Protein AF-A0A6A6MD76-F1 (afdb_monomer)

Secondary structure (DSSP, 8-state):
-------PPPHHHHHHHHHHHHHHHHHHHHHHHHHHHHHHHHHHHHHHHHHHHHHHHHHTTTSSS----GGG------HHHHHHHHHHHTT------------HHHHHHHHHHHHHHHH---HHHHHHHHHHHHTS--------S-SGGGGG--EEEE-TT-TTTGGGTT-EEEPTTT--EEEEEE-TTT--TTSTTSEEEE-TTT-HHHHHHHHHHT------B-TTS-B-TTTS-HHHHHHHHSTTHHHHHHHHTT----------PPPB-TTT-PBPPP--------------------

Solvent-accessible surface area (backbone atoms only — not comparable to full-atom values): 18780 Å² total; per-residue (Å²): 140,83,84,83,82,78,85,76,83,53,73,68,58,58,53,54,49,51,54,51,52,51,55,50,50,55,54,50,53,52,49,53,55,51,52,52,53,54,52,54,52,51,54,53,53,54,56,57,55,57,53,53,61,59,49,57,66,56,48,67,66,68,78,60,81,76,89,80,57,85,90,69,77,70,79,70,80,45,73,63,59,57,49,50,51,51,43,42,74,71,71,45,94,74,86,84,80,88,82,82,78,78,51,65,70,62,50,48,52,51,42,46,50,48,38,37,72,78,67,70,43,55,65,81,78,63,32,71,71,52,48,57,50,64,70,44,95,74,84,86,70,64,53,75,92,60,63,70,53,54,47,23,49,53,31,32,35,26,28,71,83,39,75,91,49,53,91,44,66,79,36,70,45,70,41,92,85,67,64,48,75,24,44,27,43,71,34,69,86,82,34,50,65,86,52,81,63,22,28,39,73,28,26,36,26,56,36,76,68,31,36,52,51,27,69,76,70,70,56,68,79,42,70,24,65,46,99,84,75,39,62,37,74,70,24,32,62,68,79,54,25,64,51,34,71,39,92,67,17,37,61,49,61,33,46,77,68,71,69,61,90,78,87,75,94,74,95,75,88,77,55,56,38,93,82,81,62,46,78,58,79,58,67,81,67,98,69,94,77,83,86,80,80,80,80,81,73,75,89,71,79,133

Nearest PDB structures (foldseek):
  1wka-assembly1_A  TM=9.142E-01  e=9.562E-10  Thermus thermophilus
  8c9d-assembly1_A  TM=7.771E-01  e=2.624E-05  Priestia megaterium
  8c8v-assembly1_A  TM=7.699E-01  e=1.488E-04  Priestia megaterium NBRC 15308 = ATCC 14581
  8c8w-assembly1_A  TM=7.697E-01  e=1.587E-04  Priestia megaterium
  8c8u-assembly1_A  TM=6.637E-01  e=6.051E-05  Priestia megaterium

Structure (mmCIF, N/CA/C/O backbone):
data_AF-A0A6A6MD76-F1
#
_entry.id   AF-A0A6A6MD76-F1
#
loop_
_atom_site.group_PDB
_atom_site.id
_atom_site.type_symbol
_atom_site.label_atom_id
_atom_site.label_alt_id
_atom_site.label_comp_id
_atom_site.label_asym_id
_atom_site.label_entity_id
_atom_site.label_seq_id
_atom_site.pdbx_PDB_ins_code
_atom_site.Cartn_x
_atom_site.Cartn_y
_atom_site.Cartn_z
_atom_site.occupancy
_atom_site.B_iso_or_equiv
_atom_site.auth_seq_id
_atom_site.auth_comp_id
_atom_site.auth_asym_id
_atom_site.auth_atom_id
_atom_site.pdbx_PDB_model_num
ATOM 1 N N . MET A 1 1 ? -55.705 60.838 95.823 1.00 45.41 1 MET A N 1
ATOM 2 C CA . MET A 1 1 ? -55.204 61.137 94.466 1.00 45.41 1 MET A CA 1
ATOM 3 C C . MET A 1 1 ? -53.796 60.575 94.348 1.00 45.41 1 MET A C 1
ATOM 5 O O . MET A 1 1 ? -52.916 61.073 95.032 1.00 45.41 1 MET A O 1
ATOM 9 N N . SER A 1 2 ? -53.589 59.544 93.531 1.00 43.50 2 SER A N 1
ATOM 10 C CA . SER A 1 2 ? -52.287 59.235 92.925 1.00 43.50 2 SER A CA 1
ATOM 11 C C . SER A 1 2 ? -52.555 58.484 91.620 1.00 43.50 2 SER A C 1
ATOM 13 O O . SER A 1 2 ? -53.176 57.425 91.594 1.00 43.50 2 SER A O 1
ATOM 15 N N . VAL A 1 3 ? -52.201 59.130 90.513 1.00 42.97 3 VAL A N 1
ATOM 16 C CA . VAL A 1 3 ? -52.368 58.632 89.147 1.00 42.97 3 VAL A CA 1
ATOM 17 C C . VAL A 1 3 ? -51.189 57.704 88.855 1.00 42.97 3 VAL A C 1
ATOM 19 O O . VAL A 1 3 ? -50.045 58.099 89.056 1.00 42.97 3 VAL A O 1
ATOM 22 N N . ALA A 1 4 ? -51.451 56.472 88.414 1.00 49.69 4 ALA A N 1
ATOM 23 C CA . ALA A 1 4 ? -50.405 55.554 87.970 1.00 49.69 4 ALA A CA 1
ATOM 24 C C . ALA A 1 4 ? -49.923 55.960 86.566 1.00 49.69 4 ALA A C 1
ATOM 26 O O . ALA A 1 4 ? -50.682 55.900 85.596 1.00 49.69 4 ALA A O 1
ATOM 27 N N . GLU A 1 5 ? -48.667 56.392 86.463 1.00 47.53 5 GLU A N 1
ATOM 28 C CA . GLU A 1 5 ? -48.016 56.775 85.209 1.00 47.53 5 GLU A CA 1
ATOM 29 C C . GLU A 1 5 ? -47.840 55.557 84.283 1.00 47.53 5 GLU A C 1
ATOM 31 O O . GLU A 1 5 ? -47.129 54.599 84.595 1.00 47.53 5 GLU A O 1
ATOM 36 N N . LYS A 1 6 ? -48.476 55.589 83.106 1.00 53.78 6 LYS A N 1
ATOM 37 C CA . LYS A 1 6 ? -48.176 54.669 82.000 1.00 53.78 6 LYS A CA 1
ATOM 38 C C . LYS A 1 6 ? -46.847 55.085 81.364 1.00 53.78 6 LYS A C 1
ATOM 40 O O . LYS A 1 6 ? -46.778 56.142 80.746 1.00 53.78 6 LYS A O 1
ATOM 45 N N . LYS A 1 7 ? -45.817 54.236 81.460 1.00 56.03 7 LYS A N 1
ATOM 46 C CA . LYS A 1 7 ? -44.589 54.363 80.656 1.00 56.03 7 LYS A CA 1
ATOM 47 C C . LYS A 1 7 ? -44.928 54.192 79.172 1.00 56.03 7 LYS A C 1
ATOM 49 O O . LYS A 1 7 ? -45.287 53.101 78.739 1.00 56.03 7 LYS A O 1
ATOM 54 N N . THR A 1 8 ? -44.823 55.268 78.407 1.00 54.69 8 THR A N 1
ATOM 55 C CA . THR A 1 8 ? -44.898 55.278 76.944 1.00 54.69 8 THR A CA 1
ATOM 56 C C . THR A 1 8 ? -43.593 54.712 76.375 1.00 54.69 8 THR A C 1
ATOM 58 O O . THR A 1 8 ? -42.527 55.266 76.631 1.00 54.69 8 THR A O 1
ATOM 61 N N . GLU A 1 9 ? -43.659 53.590 75.645 1.00 60.06 9 GLU A N 1
ATOM 62 C CA . GLU A 1 9 ? -42.511 53.032 74.909 1.00 60.06 9 GLU A CA 1
ATOM 63 C C . GLU A 1 9 ? -42.002 54.066 73.895 1.00 60.06 9 GLU A C 1
ATOM 65 O O . GLU A 1 9 ? -42.763 54.581 73.074 1.00 60.06 9 GLU A O 1
ATOM 70 N N . THR A 1 10 ? -40.714 54.385 73.962 1.00 68.56 10 THR A N 1
ATOM 71 C CA . THR A 1 10 ? -40.058 55.313 73.043 1.00 68.56 10 THR A CA 1
ATOM 72 C C . THR A 1 10 ? -39.918 54.705 71.647 1.00 68.56 10 THR A C 1
ATOM 74 O O . THR A 1 10 ? -39.690 53.506 71.492 1.00 68.56 10 THR A O 1
ATOM 77 N N . GLN A 1 11 ? -40.029 55.540 70.609 1.00 65.69 11 GLN A N 1
ATOM 78 C CA . GLN A 1 11 ? -39.987 55.125 69.198 1.00 65.69 11 GLN A CA 1
ATOM 79 C C . GLN A 1 11 ? -38.747 54.269 68.854 1.00 65.69 11 GLN A C 1
ATOM 81 O O . GLN A 1 11 ? -38.845 53.308 68.091 1.00 65.69 11 GLN A O 1
ATOM 86 N N . GLU A 1 12 ? -37.602 54.546 69.486 1.00 67.00 12 GLU A N 1
ATOM 8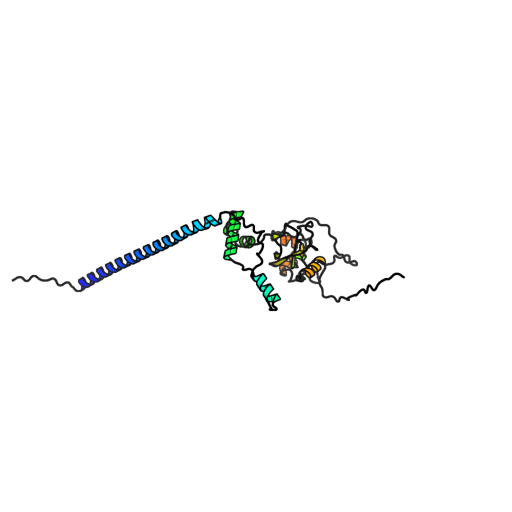7 C CA . GLU A 1 12 ? -36.360 53.784 69.305 1.00 67.00 12 GLU A CA 1
ATOM 88 C C . GLU A 1 12 ? -36.445 52.323 69.788 1.00 67.00 12 GLU A C 1
ATOM 90 O O . GLU A 1 12 ? -35.819 51.434 69.198 1.00 67.00 12 GLU A O 1
ATOM 95 N N . ASP A 1 13 ? -37.231 52.040 70.830 1.00 71.75 13 ASP A N 1
ATOM 96 C CA . ASP A 1 13 ? -37.385 50.686 71.375 1.00 71.75 13 ASP A CA 1
ATOM 97 C C . ASP A 1 13 ? -38.263 49.814 70.471 1.00 71.75 13 ASP A C 1
ATOM 99 O O . ASP A 1 13 ? -37.969 48.631 70.255 1.00 71.75 13 ASP A O 1
ATOM 103 N N . LEU A 1 14 ? -39.286 50.413 69.855 1.00 67.81 14 LEU A N 1
ATOM 104 C CA . LEU A 1 14 ? -40.122 49.759 68.847 1.00 67.81 14 LEU A CA 1
ATOM 105 C C . LEU A 1 14 ? -39.314 49.403 67.591 1.00 67.81 14 LEU A C 1
ATOM 107 O O . LEU A 1 14 ? -39.463 48.303 67.049 1.00 67.81 14 LEU A O 1
ATOM 111 N N . ASP A 1 15 ? -38.408 50.280 67.158 1.00 73.38 15 ASP A N 1
ATOM 112 C CA . ASP A 1 15 ? -37.574 50.043 65.976 1.00 73.38 15 ASP A CA 1
ATOM 113 C C . ASP A 1 15 ? -36.480 48.990 66.234 1.00 73.38 15 ASP A C 1
ATOM 115 O O . ASP A 1 15 ? -36.229 48.120 65.389 1.00 73.38 15 ASP A O 1
ATOM 119 N N . ARG A 1 16 ? -35.895 48.956 67.442 1.00 74.56 16 ARG A N 1
ATOM 120 C CA . ARG A 1 16 ? -34.996 47.864 67.867 1.00 74.56 16 ARG A CA 1
ATOM 121 C C . ARG A 1 16 ? -35.711 46.513 67.913 1.00 74.56 16 ARG A C 1
ATOM 123 O O . ARG A 1 16 ? -35.125 45.503 67.509 1.00 74.56 16 ARG A O 1
ATOM 130 N N . LYS A 1 17 ? -36.970 46.481 68.358 1.00 76.62 17 LYS A N 1
ATOM 131 C CA . LYS A 1 17 ? -37.798 45.265 68.399 1.00 76.62 17 LYS A CA 1
ATOM 132 C C . LYS A 1 17 ? -38.107 44.742 66.992 1.00 76.62 17 LYS A C 1
ATOM 134 O O . LYS A 1 17 ? -37.843 43.570 66.722 1.00 76.62 17 LYS A O 1
ATOM 139 N N . LYS A 1 18 ? -38.517 45.617 66.065 1.00 77.62 18 LYS A N 1
ATOM 140 C CA . LYS A 1 18 ? -38.745 45.266 64.648 1.00 77.62 18 LYS A CA 1
ATOM 141 C C . LYS A 1 18 ? -37.488 44.717 63.972 1.00 77.62 18 LYS A C 1
ATOM 143 O O . LYS A 1 18 ? -37.547 43.676 63.320 1.00 77.62 18 LYS A O 1
ATOM 148 N N . LYS A 1 19 ? -36.328 45.348 64.194 1.00 77.88 19 LYS A N 1
ATOM 149 C CA . LYS A 1 19 ? -35.041 44.889 63.640 1.00 77.88 19 LYS A CA 1
ATOM 150 C C . LYS A 1 19 ? -34.626 43.516 64.183 1.00 77.88 19 LYS A C 1
ATOM 152 O O . LYS A 1 19 ? -34.032 42.709 63.467 1.00 77.88 19 LYS A O 1
ATOM 157 N N . LYS A 1 20 ? -34.944 43.222 65.449 1.00 81.31 20 LYS A N 1
ATOM 158 C CA . LYS A 1 20 ? -34.679 41.916 66.073 1.00 81.31 20 LYS A CA 1
ATOM 159 C C . LYS A 1 20 ? -35.599 40.824 65.515 1.00 81.31 20 LYS A C 1
ATOM 161 O O . LYS A 1 20 ? -35.123 39.722 65.245 1.00 81.31 20 LYS A O 1
ATOM 166 N N . GLU A 1 21 ? -36.873 41.136 65.288 1.00 83.19 21 GLU A N 1
ATOM 167 C CA . GLU A 1 21 ? -37.846 40.230 64.661 1.00 83.19 21 GLU A CA 1
ATOM 168 C C . GLU A 1 21 ? -37.533 39.960 63.183 1.00 83.19 21 GLU A C 1
ATOM 170 O O . GLU A 1 21 ? -37.623 38.822 62.726 1.00 83.19 21 GLU A O 1
ATOM 175 N N . GLU A 1 22 ? -37.100 40.967 62.427 1.00 83.19 22 GLU A N 1
ATOM 176 C CA . GLU A 1 22 ? -36.667 40.802 61.036 1.00 83.19 22 GLU A CA 1
ATOM 177 C C . GLU A 1 22 ? -35.433 39.897 60.928 1.00 83.19 22 GLU A C 1
ATOM 179 O O . GLU A 1 22 ? -35.431 38.938 60.155 1.00 83.19 22 GLU A O 1
ATOM 184 N N . LYS A 1 23 ? -34.432 40.106 61.793 1.00 82.38 23 LYS A N 1
ATOM 185 C CA . LYS A 1 23 ? -33.237 39.252 61.854 1.00 82.38 23 LYS A CA 1
ATOM 186 C C . LYS A 1 23 ? -33.568 37.808 62.255 1.00 82.38 23 LYS A C 1
ATOM 188 O O . LYS A 1 23 ? -32.919 36.871 61.785 1.00 82.38 23 LYS A O 1
ATOM 193 N N . ALA A 1 24 ? -34.578 37.607 63.104 1.00 84.25 24 ALA A N 1
ATOM 194 C CA . ALA A 1 24 ? -35.078 36.275 63.442 1.00 84.25 24 ALA A CA 1
ATOM 195 C C . ALA A 1 24 ? -35.775 35.607 62.242 1.00 84.25 24 ALA A C 1
ATOM 197 O O . ALA A 1 24 ? -35.479 34.450 61.939 1.00 84.25 24 ALA A O 1
ATOM 198 N N . ARG A 1 25 ? -36.618 36.346 61.506 1.00 85.88 25 ARG A N 1
ATOM 199 C CA . ARG A 1 25 ? -37.296 35.853 60.293 1.00 85.88 25 ARG A CA 1
ATOM 200 C C . ARG A 1 25 ? -36.318 35.508 59.171 1.00 85.88 25 ARG A C 1
ATOM 202 O O . ARG A 1 25 ? -36.469 34.471 58.531 1.00 85.88 25 ARG A O 1
ATOM 209 N N . GLU A 1 26 ? -35.273 36.308 58.971 1.00 86.19 26 GLU A N 1
ATOM 210 C CA . GLU A 1 26 ? -34.236 36.023 57.972 1.00 86.19 26 GLU A CA 1
ATOM 211 C C . GLU A 1 26 ? -33.449 34.743 58.313 1.00 86.19 26 GLU A C 1
ATOM 213 O O . GLU A 1 26 ? -33.130 33.938 57.432 1.00 86.19 26 GLU A O 1
ATOM 218 N N . LYS A 1 27 ? -33.168 34.512 59.604 1.00 87.00 27 LYS A N 1
ATOM 219 C CA . LYS A 1 27 ? -32.484 33.298 60.073 1.00 87.00 27 LYS A CA 1
ATOM 220 C C . LYS A 1 27 ? -33.340 32.046 59.864 1.00 87.00 27 LYS A C 1
ATOM 222 O O . LYS A 1 27 ? -32.807 31.022 59.439 1.00 87.00 27 LYS A O 1
ATOM 227 N N . GLU A 1 28 ? -34.644 32.130 60.114 1.00 88.81 28 GLU A N 1
ATOM 228 C CA . GLU A 1 28 ? -35.588 31.038 59.844 1.00 88.81 28 GLU A CA 1
ATOM 229 C C . GLU A 1 28 ? -35.732 30.769 58.338 1.00 88.81 28 GLU A C 1
ATOM 231 O O . GLU A 1 28 ? -35.639 29.619 57.907 1.00 88.81 28 GLU A O 1
ATOM 236 N N . LEU A 1 29 ? -35.804 31.811 57.503 1.00 86.19 29 LEU A N 1
ATOM 237 C CA . LEU A 1 29 ? -35.845 31.651 56.046 1.00 86.19 29 LEU A CA 1
ATOM 238 C C . LEU A 1 29 ? -34.576 30.974 55.497 1.00 86.19 29 LEU A C 1
ATOM 240 O O . LEU A 1 29 ? -34.656 30.128 54.604 1.00 86.19 29 LEU A O 1
ATOM 244 N N . LYS A 1 30 ? -33.395 31.300 56.042 1.00 85.62 30 LYS A N 1
ATOM 245 C CA . LYS A 1 30 ? -32.133 30.635 55.672 1.00 85.62 30 LYS A CA 1
ATOM 246 C C . LYS A 1 30 ? -32.113 29.160 56.076 1.00 85.62 30 LYS A C 1
ATOM 248 O O . LYS A 1 30 ? -31.624 28.340 55.299 1.00 85.62 30 LYS A O 1
ATOM 253 N N . LYS A 1 31 ? -32.671 28.802 57.237 1.00 89.38 31 LYS A N 1
ATOM 254 C CA . LYS A 1 31 ? -32.807 27.395 57.651 1.00 89.38 31 LYS A CA 1
ATOM 255 C C . LYS A 1 31 ? -33.751 26.617 56.735 1.00 89.38 31 LYS A C 1
ATOM 257 O O . LYS A 1 31 ? -33.398 25.515 56.324 1.00 89.38 31 LYS A O 1
ATOM 262 N N . LEU A 1 32 ? -34.898 27.193 56.368 1.00 87.25 32 LEU A N 1
ATOM 263 C CA . LEU A 1 32 ? -35.864 26.548 55.471 1.00 87.25 32 LEU A CA 1
ATOM 264 C C . LEU A 1 32 ? -35.265 26.290 54.081 1.00 87.25 32 LEU A C 1
ATOM 266 O O . LEU A 1 32 ? -35.351 25.174 53.575 1.00 87.25 32 LEU A O 1
ATOM 270 N N . LYS A 1 33 ? -34.549 27.269 53.511 1.00 89.50 33 LYS A N 1
ATOM 271 C CA . LYS A 1 33 ? -33.847 27.095 52.225 1.00 89.50 33 LYS A CA 1
ATOM 272 C C . LYS A 1 33 ? -32.741 26.034 52.286 1.00 89.50 33 LYS A C 1
ATOM 274 O O . LYS A 1 33 ? -32.531 25.303 51.319 1.00 89.50 33 LYS A O 1
ATOM 279 N N . ALA A 1 34 ? -32.030 25.927 53.411 1.00 85.69 34 ALA A N 1
ATOM 280 C CA . ALA A 1 34 ? -31.022 24.884 53.605 1.00 85.69 34 ALA A CA 1
ATOM 281 C C . ALA A 1 34 ? -31.655 23.484 53.705 1.00 85.69 34 ALA A C 1
ATOM 283 O O . ALA A 1 34 ? -31.145 22.539 53.100 1.00 85.69 34 ALA A O 1
ATOM 284 N N . ALA A 1 35 ? -32.785 23.363 54.409 1.00 86.94 35 ALA A N 1
ATOM 285 C CA . ALA A 1 35 ? -33.535 22.114 54.525 1.00 86.94 35 ALA A CA 1
ATOM 286 C C . ALA A 1 35 ? -34.101 21.654 53.169 1.00 86.94 35 ALA A C 1
ATOM 288 O O . ALA A 1 35 ? -33.968 20.484 52.814 1.00 86.94 35 ALA A O 1
ATOM 289 N N . GLU A 1 36 ? -34.642 22.576 52.368 1.00 88.94 36 GLU A N 1
ATOM 290 C CA . GLU A 1 36 ? -35.147 22.281 51.022 1.00 88.94 36 GLU A CA 1
ATOM 291 C C . GLU A 1 36 ? -34.027 21.798 50.084 1.00 88.94 36 GLU A C 1
ATOM 293 O O . GLU A 1 36 ? -34.180 20.799 49.378 1.00 88.94 36 GLU A O 1
ATOM 298 N N . LYS A 1 37 ? -32.852 22.443 50.126 1.00 87.62 37 LYS A N 1
ATOM 299 C CA . LYS A 1 37 ? -31.684 22.025 49.335 1.00 87.62 37 LYS A CA 1
ATOM 300 C C . LYS A 1 37 ? -31.207 20.620 49.721 1.00 87.62 37 LYS A C 1
ATOM 302 O O . LYS A 1 37 ? -30.873 19.829 48.839 1.00 87.62 37 LYS A O 1
ATOM 307 N N . ALA A 1 38 ? -31.210 20.293 51.014 1.00 84.94 38 ALA A N 1
ATOM 308 C CA . ALA A 1 38 ? -30.851 18.962 51.503 1.00 84.94 38 ALA A CA 1
ATOM 309 C C . ALA A 1 38 ? -31.867 17.887 51.074 1.00 84.94 38 ALA A C 1
ATOM 311 O O . ALA A 1 38 ? -31.467 16.793 50.675 1.00 84.94 38 ALA A O 1
ATOM 312 N N . ALA A 1 39 ? -33.167 18.200 51.091 1.00 85.75 39 ALA A N 1
ATOM 313 C CA . ALA A 1 39 ? -34.212 17.294 50.612 1.00 85.75 39 ALA A CA 1
ATOM 314 C C . ALA A 1 39 ? -34.091 17.025 49.101 1.00 85.75 39 ALA A C 1
ATOM 316 O O . ALA A 1 39 ? -34.197 15.880 48.664 1.00 85.75 39 ALA A O 1
ATOM 317 N N . LYS A 1 40 ? -33.778 18.056 48.306 1.00 84.12 40 LYS A N 1
ATOM 318 C CA . LYS A 1 40 ? -33.607 17.937 46.849 1.00 84.12 40 LYS A CA 1
ATOM 319 C C . LYS A 1 40 ? -32.395 17.078 46.461 1.00 84.12 40 LYS A C 1
ATOM 321 O O . LYS A 1 40 ? -32.480 16.294 45.520 1.00 84.12 40 LYS A O 1
ATOM 326 N N . LEU A 1 41 ? -31.298 17.178 47.219 1.00 77.06 41 LEU A N 1
ATOM 327 C CA . LEU A 1 41 ? -30.111 16.324 47.067 1.00 77.06 41 LEU A CA 1
ATOM 328 C C . LEU A 1 41 ? -30.406 14.855 47.406 1.00 77.06 41 LEU A C 1
ATOM 330 O O . LEU A 1 41 ? -29.985 13.966 46.667 1.00 77.06 41 LEU A O 1
ATOM 334 N N . LYS A 1 42 ? -31.177 14.595 48.472 1.00 77.75 42 LYS A N 1
ATOM 335 C CA . LYS A 1 42 ? -31.609 13.232 48.825 1.00 77.75 42 LYS A CA 1
ATOM 336 C C . LYS A 1 42 ? -32.519 12.622 47.755 1.00 77.75 42 LYS A C 1
ATOM 338 O O . LYS A 1 42 ? -32.275 11.497 47.332 1.00 77.75 42 LYS A O 1
ATOM 343 N N . ALA A 1 43 ? -33.483 13.386 47.239 1.00 74.06 43 ALA A N 1
ATOM 344 C CA . ALA A 1 43 ? -34.358 12.932 46.155 1.00 74.06 43 ALA A CA 1
ATOM 345 C C . ALA A 1 43 ? -33.580 12.615 44.860 1.00 74.06 43 ALA A C 1
ATOM 347 O O . ALA A 1 43 ? -33.881 11.639 44.171 1.00 74.06 43 ALA A O 1
ATOM 348 N N . GLN A 1 44 ? -32.534 13.390 44.541 1.00 68.88 44 GLN A N 1
ATOM 349 C CA . GLN A 1 44 ? -31.651 13.087 43.408 1.00 68.88 44 GLN A CA 1
ATOM 350 C C . GLN A 1 44 ? -30.861 11.783 43.613 1.00 68.88 44 GLN A C 1
ATOM 352 O O . GLN A 1 44 ? -30.764 10.993 42.674 1.00 68.88 44 GLN A O 1
ATOM 357 N N . GLN A 1 45 ? -30.367 11.507 44.825 1.00 63.47 45 GLN A N 1
ATOM 358 C CA . GLN A 1 45 ? -29.669 10.250 45.143 1.00 63.47 45 GLN A CA 1
ATOM 359 C C . GLN A 1 45 ? -30.592 9.018 45.155 1.00 63.47 45 GLN A C 1
ATOM 361 O O . GLN A 1 45 ? -30.167 7.916 44.811 1.00 63.47 45 GLN A O 1
ATOM 366 N N . GLU A 1 46 ? -31.867 9.174 45.509 1.00 62.28 46 GLU A N 1
ATOM 367 C CA . GLU A 1 46 ? -32.842 8.076 45.446 1.00 62.28 46 GLU A CA 1
ATOM 368 C C . GLU A 1 46 ? -33.213 7.724 43.995 1.00 62.28 46 GLU A C 1
ATOM 370 O O . GLU A 1 46 ? -33.349 6.545 43.656 1.00 62.28 46 GLU A O 1
ATOM 375 N N . SER A 1 47 ? -33.272 8.723 43.104 1.00 55.78 47 SER A N 1
ATOM 376 C CA . SER A 1 47 ? -33.527 8.510 41.672 1.00 55.78 47 SER A CA 1
ATOM 377 C C . SER A 1 47 ? -32.388 7.773 40.944 1.00 55.78 47 SER A C 1
ATOM 379 O O . SER A 1 47 ? -32.654 6.961 40.055 1.00 55.78 47 SER A O 1
ATOM 381 N N . SER A 1 48 ? -31.128 7.970 41.356 1.00 53.69 48 SER A N 1
ATOM 382 C CA . SER A 1 48 ? -29.971 7.256 40.793 1.00 53.69 48 SER A CA 1
ATOM 383 C C . SER A 1 48 ? -29.835 5.820 41.315 1.00 53.69 48 SER A C 1
ATOM 385 O O . SER A 1 48 ? -29.344 4.948 40.603 1.00 53.69 48 SER A O 1
ATOM 387 N N . ASN A 1 49 ? -30.325 5.519 42.521 1.00 54.78 49 ASN A N 1
ATOM 388 C CA . ASN A 1 49 ? -30.320 4.150 43.050 1.00 54.78 49 ASN A CA 1
ATOM 389 C C . ASN A 1 49 ? -31.433 3.264 42.458 1.00 54.78 49 ASN A C 1
ATOM 391 O O . ASN A 1 49 ? -31.264 2.044 42.352 1.00 54.78 49 ASN A O 1
ATOM 395 N N . ALA A 1 50 ? -32.553 3.849 42.022 1.00 52.50 50 ALA A N 1
ATOM 396 C CA . ALA A 1 50 ? -33.622 3.118 41.337 1.00 52.50 50 ALA A CA 1
ATOM 397 C C . ALA A 1 50 ? -33.213 2.649 39.923 1.00 52.50 50 ALA A C 1
ATOM 399 O O . ALA A 1 50 ? -33.563 1.539 39.512 1.00 52.50 50 ALA A O 1
ATOM 400 N N . SER A 1 51 ? -32.411 3.439 39.198 1.00 50.44 51 SER A N 1
ATOM 401 C CA . SER A 1 51 ? -31.911 3.071 37.865 1.00 50.44 51 SER A CA 1
ATOM 402 C C . SER A 1 51 ? -30.890 1.923 37.918 1.00 50.44 51 SER A C 1
ATOM 404 O O . SER A 1 51 ? -30.969 1.008 37.092 1.00 50.44 51 SER A O 1
ATOM 406 N N . HIS A 1 52 ? -30.030 1.872 38.946 1.00 48.91 52 HIS A N 1
ATOM 407 C CA . HIS A 1 52 ? -29.060 0.784 39.146 1.00 48.91 52 HIS A CA 1
ATOM 408 C C . HIS A 1 52 ? -29.701 -0.602 39.347 1.00 48.91 52 HIS A C 1
ATOM 410 O O . HIS A 1 52 ? -29.198 -1.592 38.808 1.00 48.91 52 HIS A O 1
ATOM 416 N N . LYS A 1 53 ? -30.846 -0.703 40.041 1.00 46.81 53 LYS A N 1
ATOM 417 C CA . LYS A 1 53 ? -31.546 -1.994 40.230 1.00 46.81 53 LYS A CA 1
ATOM 418 C C . LYS A 1 53 ? -32.175 -2.537 38.941 1.00 46.81 53 LYS A C 1
ATOM 420 O O . LYS A 1 53 ? -32.220 -3.750 38.746 1.00 46.81 53 LYS A O 1
ATOM 425 N N . SER A 1 54 ? -32.623 -1.663 38.037 1.00 46.59 54 SER A N 1
ATOM 426 C CA . SER A 1 54 ? -33.174 -2.073 36.734 1.00 46.59 54 SER A CA 1
ATOM 427 C C . SER A 1 54 ? -32.089 -2.480 35.723 1.00 46.59 54 SER A C 1
ATOM 429 O O . SER A 1 54 ? -32.305 -3.385 34.915 1.00 46.59 54 SER A O 1
ATOM 431 N N . ALA A 1 55 ? -30.898 -1.877 35.815 1.00 45.84 55 ALA A N 1
ATOM 432 C CA . ALA A 1 55 ? -29.742 -2.207 34.983 1.00 45.84 55 ALA A CA 1
ATOM 433 C C . ALA A 1 55 ? -29.131 -3.576 35.341 1.00 45.84 55 ALA A C 1
ATOM 435 O O . ALA A 1 55 ? -28.821 -4.359 34.442 1.00 45.84 55 ALA A O 1
ATOM 436 N N . ALA A 1 56 ? -29.054 -3.918 36.633 1.00 44.03 56 ALA A N 1
ATOM 437 C CA . ALA A 1 56 ? -28.532 -5.212 37.091 1.00 44.03 56 ALA A CA 1
ATOM 438 C C . ALA A 1 56 ? -29.336 -6.409 36.540 1.00 44.03 56 ALA A C 1
ATOM 440 O O . ALA A 1 56 ? -28.761 -7.419 36.139 1.00 44.03 56 ALA A O 1
ATOM 441 N N . LYS A 1 57 ? -30.666 -6.275 36.430 1.00 42.03 57 LYS A N 1
ATOM 442 C CA . LYS A 1 57 ? -31.541 -7.335 35.895 1.00 42.03 57 LYS A CA 1
ATOM 443 C C . LYS A 1 57 ? -31.474 -7.464 34.364 1.00 42.03 57 LYS A C 1
ATOM 445 O O . LYS A 1 57 ? -31.789 -8.526 33.834 1.00 42.03 57 LYS A O 1
ATOM 450 N N . LYS A 1 58 ? -31.059 -6.409 33.647 1.00 37.28 58 LYS A N 1
ATOM 451 C CA . LYS A 1 58 ? -30.857 -6.433 32.185 1.00 37.28 58 LYS A CA 1
ATOM 452 C C . LYS A 1 58 ? -29.497 -7.013 31.781 1.00 37.28 58 LYS A C 1
ATOM 454 O O . LYS A 1 58 ? -29.437 -7.681 30.753 1.00 37.28 58 LYS A O 1
ATOM 459 N N . ASN A 1 59 ? -28.445 -6.809 32.579 1.00 34.88 59 ASN A N 1
ATOM 460 C CA . ASN A 1 59 ? -27.115 -7.369 32.294 1.00 34.88 59 ASN A CA 1
ATOM 461 C C . ASN A 1 59 ? -27.066 -8.894 32.446 1.00 34.88 59 ASN A C 1
ATOM 463 O O . ASN A 1 59 ? -26.538 -9.561 31.565 1.00 34.88 59 ASN A O 1
ATOM 467 N N . ALA A 1 60 ? -27.737 -9.459 33.455 1.00 40.16 60 ALA A N 1
ATOM 468 C CA . ALA A 1 60 ? -27.746 -10.910 33.675 1.00 40.16 60 ALA A CA 1
ATOM 469 C C . ALA A 1 60 ? -28.315 -11.733 32.496 1.00 40.16 60 ALA A C 1
ATOM 471 O O . ALA A 1 60 ? -28.052 -12.926 32.402 1.00 40.16 60 ALA A O 1
ATOM 472 N N . LYS A 1 61 ? -29.091 -11.117 31.589 1.00 36.66 61 LYS A N 1
ATOM 473 C CA . LYS A 1 61 ? -29.622 -11.783 30.387 1.00 36.66 61 LYS A CA 1
ATOM 474 C C . LYS A 1 61 ? -28.703 -11.657 29.160 1.00 36.66 61 LYS A C 1
ATOM 476 O O . LYS A 1 61 ? -28.895 -12.400 28.209 1.00 36.66 61 LYS A O 1
ATOM 481 N N . ARG A 1 62 ? -27.735 -10.731 29.160 1.00 39.47 62 ARG A N 1
ATOM 482 C CA . ARG A 1 62 ? -26.750 -10.574 28.070 1.00 39.47 62 ARG A CA 1
ATOM 483 C C . ARG A 1 62 ? -25.500 -11.424 28.271 1.00 39.47 62 ARG A C 1
ATOM 485 O O . ARG A 1 62 ? -24.914 -11.842 27.287 1.00 39.47 62 ARG A O 1
ATOM 492 N N . ASP A 1 63 ? -25.148 -11.722 29.518 1.00 39.62 63 ASP A N 1
ATOM 493 C CA . ASP A 1 63 ? -23.976 -12.547 29.843 1.00 39.62 63 ASP A CA 1
ATOM 494 C C . ASP A 1 63 ? -24.231 -14.061 29.668 1.00 39.62 63 ASP A C 1
ATOM 496 O O . ASP A 1 63 ? -23.336 -14.877 29.868 1.00 39.62 63 ASP A O 1
ATOM 500 N N . ALA A 1 64 ? -25.448 -14.453 29.273 1.00 34.25 64 ALA A N 1
ATOM 501 C CA . ALA A 1 64 ? -25.819 -15.835 28.996 1.00 34.25 64 ALA A CA 1
ATOM 502 C C . ALA A 1 64 ? -25.858 -16.108 27.481 1.00 34.25 64 ALA A C 1
ATOM 504 O O . ALA A 1 64 ? -26.918 -16.061 26.864 1.00 34.25 64 ALA A O 1
ATOM 505 N N . GLY A 1 65 ? -24.692 -16.444 26.923 1.00 37.69 65 GLY A N 1
ATOM 506 C CA . GLY A 1 65 ? -24.573 -17.372 25.794 1.00 37.69 65 GLY A CA 1
ATOM 507 C C . GLY A 1 65 ? -24.823 -16.813 24.394 1.00 37.69 65 GLY A C 1
ATOM 508 O O . GLY A 1 65 ? -25.915 -16.941 23.848 1.00 37.69 65 GLY A O 1
ATOM 509 N N . GLY A 1 66 ? -23.749 -16.321 23.784 1.00 31.72 66 GLY A N 1
ATOM 510 C CA . GLY A 1 66 ? -23.613 -16.124 22.346 1.00 31.72 66 GLY A CA 1
ATOM 511 C C . GLY A 1 66 ? -22.234 -15.545 22.062 1.00 31.72 66 GLY A C 1
ATOM 512 O O . GLY A 1 66 ? -22.061 -14.336 22.154 1.00 31.72 66 GLY A O 1
ATOM 513 N N . ASP A 1 67 ? -21.248 -16.408 21.809 1.00 40.75 67 ASP A N 1
ATOM 514 C CA . ASP A 1 67 ? -19.938 -16.003 21.290 1.00 40.75 67 ASP A CA 1
ATOM 515 C C . ASP A 1 67 ? -20.156 -15.311 19.937 1.00 40.75 67 ASP A C 1
ATOM 517 O O . ASP A 1 67 ? -20.337 -15.958 18.907 1.00 40.75 67 ASP A O 1
ATOM 521 N N . GLU A 1 68 ? -20.196 -13.981 19.934 1.00 46.00 68 GLU A N 1
ATOM 522 C CA . GLU A 1 68 ? -20.126 -13.193 18.706 1.00 46.00 68 GLU A CA 1
ATOM 523 C C . GLU A 1 68 ? -18.659 -13.170 18.263 1.00 46.00 68 GLU A C 1
ATOM 525 O O . GLU A 1 68 ? -17.893 -12.259 18.586 1.00 46.00 68 GLU A O 1
ATOM 530 N N . ASN A 1 69 ? -18.252 -14.237 17.572 1.00 42.94 69 ASN A N 1
ATOM 531 C CA . ASN A 1 69 ? -16.982 -14.310 16.866 1.00 42.94 69 ASN A CA 1
ATOM 532 C C . ASN A 1 69 ? -16.938 -13.193 15.795 1.00 42.94 69 ASN A C 1
ATOM 534 O O . ASN A 1 69 ? -17.819 -13.154 14.932 1.00 42.94 69 ASN A O 1
ATOM 538 N N . PRO A 1 70 ? -15.941 -12.286 15.800 1.00 54.06 70 PRO A N 1
ATOM 539 C CA . PRO A 1 70 ? -15.835 -11.208 14.811 1.00 54.06 70 PRO A CA 1
ATOM 540 C C . PRO A 1 70 ? -15.673 -11.691 13.361 1.00 54.06 70 PRO A C 1
ATOM 542 O O . PRO A 1 70 ? -15.845 -10.897 12.438 1.00 54.06 70 PRO A O 1
ATOM 545 N N . GLU A 1 71 ? -15.310 -12.962 13.158 1.00 48.12 71 GLU A N 1
ATOM 546 C CA . GLU A 1 71 ? -15.083 -13.564 11.837 1.00 48.12 71 GLU A CA 1
ATOM 547 C C . GLU A 1 71 ? -16.372 -14.025 11.133 1.00 48.12 71 GLU A C 1
ATOM 549 O O . GLU A 1 71 ? -16.351 -14.245 9.925 1.00 48.12 71 GLU A O 1
ATOM 554 N N . ASP A 1 72 ? -17.504 -14.086 11.842 1.00 42.28 72 ASP A N 1
ATOM 555 C CA . ASP A 1 72 ? -18.770 -14.621 11.319 1.00 42.28 72 ASP A CA 1
ATOM 556 C C . ASP A 1 72 ? -19.829 -13.538 11.037 1.00 42.28 72 ASP A C 1
ATOM 558 O O . ASP A 1 72 ? -21.023 -13.834 10.927 1.00 42.28 72 ASP A O 1
ATOM 562 N N . TYR A 1 73 ? -19.427 -12.268 10.881 1.00 51.53 73 TYR A N 1
ATOM 563 C CA . TYR A 1 73 ? -20.346 -11.216 10.432 1.00 51.53 73 TYR A CA 1
ATOM 564 C C . TYR A 1 73 ? -20.682 -11.393 8.944 1.00 51.53 73 TYR A C 1
ATOM 566 O O . TYR A 1 73 ? -20.136 -10.737 8.056 1.00 51.53 73 TYR A O 1
ATOM 574 N N . VAL A 1 74 ? -21.602 -12.310 8.665 1.00 49.84 74 VAL A N 1
ATOM 575 C CA . VAL A 1 74 ? -22.261 -12.427 7.370 1.00 49.84 74 VAL A CA 1
ATOM 576 C C . VAL A 1 74 ? -23.327 -11.343 7.323 1.00 49.84 74 VAL A C 1
ATOM 578 O O . VAL A 1 74 ? -24.364 -11.473 7.972 1.00 49.84 74 VAL A O 1
ATOM 581 N N . ASP A 1 75 ? -23.060 -10.270 6.575 1.00 51.84 75 ASP A N 1
ATOM 582 C CA . ASP A 1 75 ? -24.031 -9.198 6.351 1.00 51.84 75 ASP A CA 1
ATOM 583 C C . ASP A 1 75 ? -25.339 -9.813 5.817 1.00 51.84 75 ASP A C 1
ATOM 585 O O . ASP A 1 75 ? -25.352 -10.390 4.717 1.00 51.84 75 ASP A O 1
ATOM 589 N N . PRO A 1 76 ? -26.445 -9.777 6.581 1.00 54.31 76 PRO A N 1
ATOM 590 C CA . PRO A 1 76 ? -27.709 -10.293 6.097 1.00 54.31 76 PRO A CA 1
ATOM 591 C C . PRO A 1 76 ? -28.161 -9.360 4.980 1.00 54.31 76 PRO A C 1
ATOM 593 O O . PRO A 1 76 ? -28.669 -8.290 5.293 1.00 54.31 76 PRO A O 1
ATOM 596 N N . LYS A 1 77 ? -27.941 -9.756 3.708 1.00 53.81 77 LYS A N 1
ATOM 597 C CA . LYS A 1 77 ? -28.288 -9.016 2.470 1.00 53.81 77 LYS A CA 1
ATOM 598 C C . LYS A 1 77 ? -29.296 -7.909 2.760 1.00 53.81 77 LYS A C 1
ATOM 600 O O . LYS A 1 77 ? -30.498 -8.174 2.851 1.00 53.81 77 LYS A O 1
ATOM 605 N N . LEU A 1 78 ? -28.776 -6.702 2.994 1.00 63.41 78 LEU A N 1
ATOM 606 C CA . LEU A 1 78 ? -29.544 -5.636 3.624 1.00 63.41 78 LEU A CA 1
ATOM 607 C C . LEU A 1 78 ? -30.833 -5.384 2.827 1.00 63.41 78 LEU A C 1
ATOM 609 O 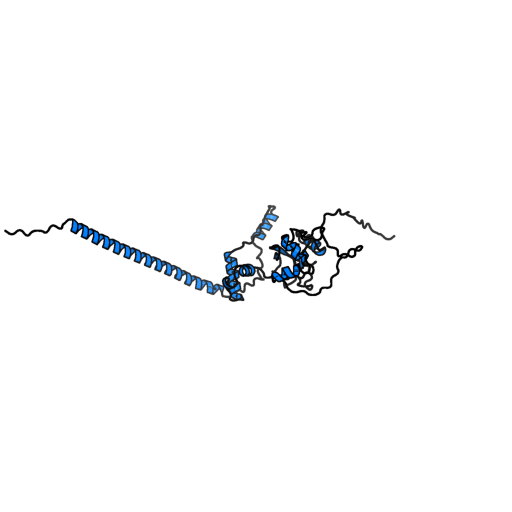O . LEU A 1 78 ? -30.801 -5.412 1.591 1.00 63.41 78 LEU A O 1
ATOM 613 N N . PRO A 1 79 ? -31.964 -5.068 3.486 1.00 72.12 79 PRO A N 1
ATOM 614 C CA . PRO A 1 79 ? -33.187 -4.650 2.800 1.00 72.12 79 PRO A CA 1
ATOM 615 C C . PRO A 1 79 ? -32.915 -3.567 1.749 1.00 72.12 79 PRO A C 1
ATOM 617 O O . PRO A 1 79 ? -33.521 -3.569 0.681 1.00 72.12 79 PRO A O 1
ATOM 620 N N . MET A 1 80 ? -31.926 -2.704 2.008 1.00 75.00 80 MET A N 1
ATOM 621 C CA . MET A 1 80 ? -31.484 -1.681 1.067 1.00 75.00 80 MET A CA 1
ATOM 622 C C . MET A 1 80 ? -30.815 -2.219 -0.199 1.00 75.00 80 MET A C 1
ATOM 624 O O . MET A 1 80 ? -31.087 -1.673 -1.260 1.00 75.00 80 MET A O 1
ATOM 628 N N . ASP A 1 81 ? -30.022 -3.293 -0.150 1.00 79.56 81 ASP A N 1
ATOM 629 C CA . ASP A 1 81 ? -29.458 -3.909 -1.366 1.00 79.56 81 ASP A CA 1
ATOM 630 C C . ASP A 1 81 ? -30.580 -4.448 -2.270 1.00 79.56 81 ASP A C 1
ATOM 632 O O . ASP A 1 81 ? -30.607 -4.205 -3.479 1.00 79.56 81 ASP A O 1
ATOM 636 N N . THR A 1 82 ? -31.577 -5.102 -1.666 1.00 83.31 82 THR A N 1
ATOM 637 C CA . THR A 1 82 ? -32.753 -5.619 -2.385 1.00 83.31 82 THR A CA 1
ATOM 638 C C . THR A 1 82 ? -33.571 -4.486 -3.012 1.00 83.31 82 THR A C 1
ATOM 640 O O . THR A 1 82 ? -33.946 -4.567 -4.183 1.00 83.31 82 THR A O 1
ATOM 643 N N . ILE A 1 83 ? -33.800 -3.402 -2.267 1.00 85.44 83 ILE A N 1
ATOM 644 C CA . ILE A 1 83 ? -34.527 -2.219 -2.741 1.00 85.44 83 ILE A CA 1
ATOM 645 C C . ILE A 1 83 ? -33.763 -1.551 -3.890 1.00 85.44 83 ILE A C 1
ATOM 647 O O . ILE A 1 83 ? -34.336 -1.330 -4.954 1.00 85.44 83 ILE A O 1
ATOM 651 N N . ILE A 1 84 ? -32.466 -1.283 -3.729 1.00 84.88 84 ILE A N 1
ATOM 652 C CA . ILE A 1 84 ? -31.646 -0.635 -4.761 1.00 84.88 84 ILE A CA 1
ATOM 653 C C . ILE A 1 84 ? -31.629 -1.461 -6.051 1.00 84.88 84 ILE A C 1
ATOM 655 O O . ILE A 1 84 ? -31.797 -0.901 -7.136 1.00 84.88 84 ILE A O 1
ATOM 659 N N . ARG A 1 85 ? -31.498 -2.791 -5.960 1.00 83.38 85 ARG A N 1
ATOM 660 C CA . ARG A 1 85 ? -31.593 -3.676 -7.132 1.00 83.38 85 ARG A CA 1
ATOM 661 C C . ARG A 1 85 ? -32.966 -3.622 -7.792 1.00 83.38 85 ARG A C 1
ATOM 663 O O . ARG A 1 85 ? -33.026 -3.530 -9.014 1.00 83.38 85 ARG A O 1
ATOM 670 N N . TRP A 1 86 ? -34.048 -3.637 -7.016 1.00 86.56 86 TRP A N 1
ATOM 671 C CA . TRP A 1 86 ? -35.405 -3.532 -7.555 1.00 86.56 86 TRP A CA 1
ATOM 672 C C . TRP A 1 86 ? -35.626 -2.213 -8.309 1.00 86.56 86 TRP A C 1
ATOM 674 O O . TRP A 1 86 ? -36.093 -2.232 -9.448 1.00 86.56 86 TRP A O 1
ATOM 684 N N . TRP A 1 87 ? -35.219 -1.078 -7.735 1.00 86.56 87 TRP A N 1
ATOM 685 C CA . TRP A 1 87 ? -35.332 0.237 -8.379 1.00 86.56 87 TRP A CA 1
ATOM 686 C C . TRP A 1 87 ? -34.461 0.348 -9.637 1.00 86.56 87 TRP A C 1
ATOM 688 O O . TRP A 1 87 ? -34.906 0.903 -10.642 1.00 86.56 87 TRP A O 1
ATOM 698 N N . ARG A 1 88 ? -33.260 -0.244 -9.622 1.00 89.38 88 ARG A N 1
ATOM 699 C CA . ARG A 1 88 ? -32.379 -0.313 -10.795 1.00 89.38 88 ARG A CA 1
ATOM 700 C C . ARG A 1 88 ? -32.988 -1.157 -11.921 1.00 89.38 88 ARG A C 1
ATOM 702 O O . ARG A 1 88 ? -32.951 -0.738 -13.073 1.00 89.38 88 ARG A O 1
ATOM 709 N N . ILE A 1 89 ? -33.576 -2.314 -11.597 1.00 89.62 89 ILE A N 1
ATOM 710 C CA . ILE A 1 89 ? -34.288 -3.178 -12.562 1.00 89.62 89 ILE A CA 1
ATOM 711 C C . ILE A 1 89 ? -35.554 -2.488 -13.089 1.00 89.62 89 ILE A C 1
ATOM 713 O O . ILE A 1 89 ? -35.904 -2.649 -14.253 1.00 89.62 89 ILE A O 1
ATOM 717 N N . SER A 1 90 ? -36.199 -1.663 -12.264 1.00 91.19 90 SER A N 1
ATOM 718 C CA . SER A 1 90 ? -37.381 -0.876 -12.635 1.00 91.19 90 SER A CA 1
ATOM 719 C C . SER A 1 90 ? -37.048 0.366 -13.482 1.00 91.19 90 SER A C 1
ATOM 721 O O . SER A 1 90 ? -37.931 1.173 -13.754 1.00 91.19 90 SER A O 1
ATOM 723 N N . GLY A 1 91 ? -35.787 0.530 -13.909 1.00 85.19 91 GLY A N 1
ATOM 724 C CA . GLY A 1 91 ? -35.350 1.578 -14.838 1.00 85.19 91 GLY A CA 1
ATOM 725 C C . GLY A 1 91 ? -35.008 2.924 -14.194 1.00 85.19 91 GLY A C 1
ATOM 726 O O . GLY A 1 91 ? -34.779 3.899 -14.908 1.00 85.19 91 GLY A O 1
ATOM 727 N N . TYR A 1 92 ? -34.950 3.002 -12.862 1.00 87.62 92 TYR A N 1
ATOM 728 C CA . TYR A 1 92 ? -34.597 4.233 -12.157 1.00 87.62 92 TYR A CA 1
ATOM 729 C C . TYR A 1 92 ? -33.082 4.365 -11.976 1.00 87.62 92 TYR A C 1
ATOM 731 O O . TYR A 1 92 ? -32.371 3.391 -11.719 1.00 87.62 92 TYR A O 1
ATOM 739 N N . ASN A 1 93 ? -32.581 5.601 -12.057 1.00 80.56 93 ASN A N 1
ATOM 740 C CA . ASN A 1 93 ? -31.183 5.902 -11.767 1.00 80.56 93 ASN A CA 1
ATOM 741 C C . ASN A 1 93 ? -30.945 5.899 -10.246 1.00 80.56 93 ASN A C 1
ATOM 743 O O . ASN A 1 93 ? -31.283 6.855 -9.550 1.00 80.56 93 ASN A O 1
ATOM 747 N N . THR A 1 94 ? -30.398 4.801 -9.724 1.00 82.38 94 THR A N 1
ATOM 748 C CA . THR A 1 94 ? -30.158 4.592 -8.288 1.00 82.38 94 THR A CA 1
ATOM 749 C C . THR A 1 94 ? -28.693 4.827 -7.921 1.00 82.38 94 THR A C 1
ATOM 751 O O . THR A 1 94 ? -27.817 4.124 -8.438 1.00 82.38 94 THR A O 1
ATOM 754 N N . LEU A 1 95 ? -28.431 5.712 -6.957 1.00 79.38 95 LEU A N 1
ATOM 755 C CA . LEU A 1 95 ? -27.119 5.877 -6.330 1.00 79.38 95 LEU A CA 1
ATOM 756 C C . LEU A 1 95 ? -27.162 5.337 -4.897 1.00 79.38 95 LEU A C 1
ATOM 758 O O . LEU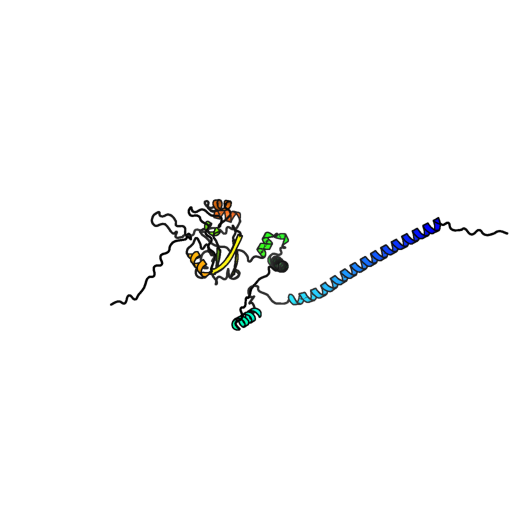 A 1 95 ? -27.888 5.861 -4.056 1.00 79.38 95 LEU A O 1
ATOM 762 N N . TRP A 1 96 ? -26.364 4.308 -4.618 1.00 82.56 96 TRP A N 1
ATOM 763 C CA . TRP A 1 96 ? -26.099 3.857 -3.255 1.00 82.56 96 TRP A CA 1
ATOM 764 C C . TRP A 1 96 ? -24.698 4.308 -2.864 1.00 82.56 96 TRP A C 1
ATOM 766 O O . TRP A 1 96 ? -23.722 3.910 -3.497 1.00 82.56 96 TRP A O 1
ATOM 776 N N . VAL A 1 97 ? -24.614 5.161 -1.845 1.00 77.44 97 VAL A N 1
ATOM 777 C CA . VAL A 1 97 ? -23.345 5.598 -1.261 1.00 77.44 97 VAL A CA 1
ATOM 778 C C . VAL A 1 97 ? -23.152 4.820 0.039 1.00 77.44 97 VAL A C 1
ATOM 780 O O . VAL A 1 97 ? -23.722 5.215 1.060 1.00 77.44 97 VAL A O 1
ATOM 783 N N . PRO A 1 98 ? -22.425 3.689 0.029 1.00 79.50 98 PRO A N 1
ATOM 784 C CA . PRO A 1 98 ? -22.051 3.037 1.271 1.00 79.50 98 PRO A CA 1
ATOM 785 C C . PRO A 1 98 ? -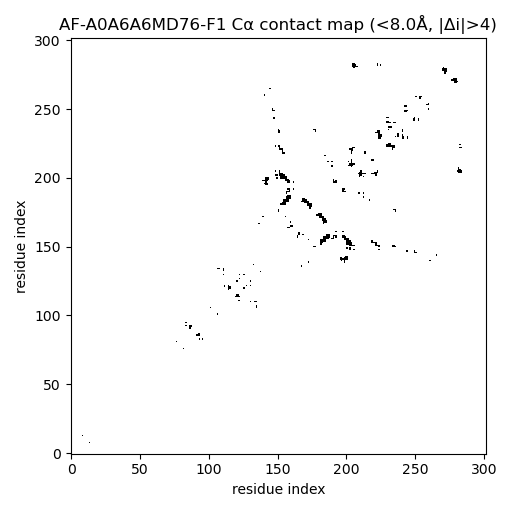21.109 3.955 2.055 1.00 79.50 98 PRO A C 1
ATOM 787 O O . PRO A 1 98 ? -20.250 4.631 1.487 1.00 79.50 98 PRO A O 1
ATOM 790 N N . GLY A 1 99 ? -21.278 3.981 3.371 1.00 61.97 99 GLY A N 1
ATOM 791 C CA . GLY A 1 99 ? -20.444 4.757 4.274 1.00 61.97 99 GLY A CA 1
ATOM 792 C C . GLY A 1 99 ? -20.374 4.077 5.630 1.00 61.97 99 GLY A C 1
ATOM 793 O O . GLY A 1 99 ? -21.335 3.446 6.063 1.00 61.97 99 GLY A O 1
ATOM 794 N N . VAL A 1 100 ? -19.224 4.207 6.281 1.00 71.69 100 VAL A N 1
ATOM 795 C CA . VAL A 1 100 ? -19.003 3.750 7.653 1.00 71.69 100 VAL A CA 1
ATOM 796 C C . VAL A 1 100 ? -18.750 4.992 8.492 1.00 71.69 100 VAL A C 1
ATOM 798 O O . VAL A 1 100 ? -17.969 5.861 8.091 1.00 71.69 100 VAL A O 1
ATOM 801 N N . ASP A 1 101 ? -19.428 5.117 9.628 1.00 74.75 101 ASP A N 1
ATOM 802 C CA . ASP A 1 101 ? -19.160 6.202 10.556 1.00 74.75 101 ASP A CA 1
ATOM 803 C C . ASP A 1 101 ? -17.945 5.874 11.432 1.00 74.75 101 ASP A C 1
ATOM 805 O O . ASP A 1 101 ? -17.608 4.729 11.714 1.00 74.75 101 ASP A O 1
ATOM 809 N N . HIS A 1 102 ? -17.245 6.914 11.873 1.00 68.88 102 HIS A N 1
ATOM 810 C CA . HIS A 1 102 ? -16.105 6.775 12.781 1.00 68.88 102 HIS A CA 1
ATOM 811 C C . HIS A 1 102 ? -16.540 6.344 14.195 1.00 68.88 102 HIS A C 1
ATOM 813 O O . HIS A 1 102 ? -15.700 5.923 14.992 1.00 68.88 102 HIS A O 1
ATOM 819 N N . ALA A 1 103 ? -17.836 6.498 14.509 1.00 74.31 103 ALA A N 1
ATOM 820 C CA . ALA A 1 103 ? -18.494 6.103 15.749 1.00 74.31 103 ALA A CA 1
ATOM 821 C C . ALA A 1 103 ? -17.652 6.388 17.009 1.00 74.31 103 ALA A C 1
ATOM 823 O O . ALA A 1 103 ? -17.511 5.525 17.868 1.00 74.31 103 ALA A O 1
ATOM 824 N N . GLY A 1 104 ? -17.068 7.592 17.119 1.00 77.00 104 GLY A N 1
ATOM 825 C CA . GLY A 1 104 ? -15.881 7.849 17.955 1.00 77.00 104 GLY A CA 1
ATOM 826 C C . GLY A 1 104 ? -15.963 7.362 19.407 1.00 77.00 104 GLY A C 1
ATOM 827 O O . GLY A 1 104 ? -15.044 6.713 19.893 1.00 77.00 104 GLY A O 1
ATOM 828 N N . ILE A 1 105 ? -17.075 7.618 20.102 1.00 79.62 105 ILE A N 1
ATOM 829 C CA . ILE A 1 105 ? -17.252 7.154 21.491 1.00 79.62 105 ILE A CA 1
ATOM 830 C C . ILE A 1 105 ? -17.524 5.643 21.538 1.00 79.62 105 ILE A C 1
ATOM 832 O O . ILE A 1 105 ? -17.040 4.953 22.433 1.00 79.62 105 ILE A O 1
ATOM 836 N N . ALA A 1 106 ? -18.288 5.114 20.582 1.00 76.19 106 ALA A N 1
ATOM 837 C CA . ALA A 1 106 ? -18.636 3.698 20.547 1.00 76.19 106 ALA A CA 1
ATOM 838 C C . ALA A 1 106 ? -17.412 2.827 20.225 1.00 76.19 106 ALA A C 1
ATOM 840 O O . ALA A 1 106 ? -17.159 1.854 20.932 1.00 76.19 106 ALA A O 1
ATOM 841 N N . THR A 1 107 ? -16.613 3.212 19.227 1.00 79.56 107 THR A N 1
ATOM 842 C CA . THR A 1 107 ? -15.359 2.533 18.871 1.00 79.56 107 THR A CA 1
ATOM 843 C C . THR A 1 107 ? -14.358 2.609 20.012 1.00 79.56 107 THR A C 1
ATOM 845 O O . THR A 1 107 ? -13.784 1.587 20.379 1.00 79.56 107 THR A O 1
ATOM 848 N N . GLN A 1 108 ? -14.224 3.769 20.660 1.00 81.69 108 GLN A N 1
ATOM 849 C CA . GLN A 1 108 ? -13.358 3.925 21.824 1.00 81.69 108 GLN A CA 1
ATOM 850 C C . GLN A 1 108 ? -13.727 2.956 22.960 1.00 81.69 108 GLN A C 1
ATOM 852 O O . GLN A 1 108 ? -12.850 2.279 23.488 1.00 81.69 108 GLN A O 1
ATOM 857 N N . VAL A 1 109 ? -15.009 2.845 23.321 1.00 84.31 109 VAL A N 1
ATOM 858 C CA . VAL A 1 109 ? -15.454 1.932 24.391 1.00 84.31 109 VAL A CA 1
ATOM 859 C C . VAL A 1 109 ? -15.220 0.466 24.018 1.00 84.31 109 VAL A C 1
ATOM 861 O O . VAL A 1 109 ? -14.886 -0.342 24.885 1.00 84.31 109 VAL A O 1
ATOM 864 N N . VAL A 1 110 ? -15.389 0.102 22.745 1.00 82.94 110 VAL A N 1
ATOM 865 C CA . VAL A 1 110 ? -15.104 -1.259 22.264 1.00 82.94 110 VAL A CA 1
ATOM 866 C C . VAL A 1 110 ? -13.609 -1.569 22.366 1.00 82.94 110 VAL A C 1
ATOM 868 O O . VAL A 1 110 ? -13.256 -2.622 22.895 1.00 82.94 110 VAL A O 1
ATOM 871 N N . VAL A 1 111 ? -12.738 -0.643 21.951 1.00 81.81 111 VAL A N 1
ATOM 872 C CA . VAL A 1 111 ? -11.277 -0.789 22.069 1.00 81.81 111 VAL A CA 1
ATOM 873 C C . VAL A 1 111 ? -10.848 -0.850 23.538 1.00 81.81 111 VAL A C 1
ATOM 875 O O . VAL A 1 111 ? -10.094 -1.741 23.906 1.00 81.81 111 VAL A O 1
ATOM 878 N N . GLU A 1 112 ? -11.387 0.008 24.412 1.00 84.44 112 GLU A N 1
ATOM 879 C CA . GLU A 1 112 ? -11.121 -0.038 25.861 1.00 84.44 112 GLU A CA 1
ATOM 880 C C . GLU A 1 112 ? -11.514 -1.391 26.476 1.00 84.44 112 GLU A C 1
ATOM 882 O O . GLU A 1 112 ? -10.754 -1.969 27.254 1.00 84.44 112 GLU A O 1
ATOM 887 N N . LYS A 1 113 ? -12.680 -1.936 26.103 1.00 83.75 113 LYS A N 1
ATOM 888 C CA . LYS A 1 113 ? -13.128 -3.260 26.563 1.00 83.75 113 LYS A CA 1
ATOM 889 C C . LYS A 1 113 ? -12.247 -4.393 26.043 1.00 83.75 113 LYS A C 1
ATOM 891 O O . LYS A 1 113 ? -12.012 -5.347 26.783 1.00 83.75 113 LYS A O 1
ATOM 896 N N . LYS A 1 114 ? -11.781 -4.304 24.795 1.00 80.81 114 LYS A N 1
ATOM 897 C CA . LYS A 1 114 ? -10.849 -5.272 24.203 1.00 80.81 114 LYS A CA 1
ATOM 898 C C . LYS A 1 114 ? -9.516 -5.269 24.958 1.00 80.81 114 LYS A C 1
ATOM 900 O O . LYS A 1 114 ? -9.091 -6.323 25.424 1.00 80.81 114 LYS A O 1
ATOM 905 N N . LEU A 1 115 ? -8.943 -4.084 25.185 1.00 85.38 115 LEU A N 1
ATOM 906 C CA . LEU A 1 115 ? -7.710 -3.885 25.959 1.00 85.38 115 LEU A CA 1
ATOM 907 C C . LEU A 1 115 ? -7.805 -4.500 27.358 1.00 85.38 115 LEU A C 1
ATOM 909 O O . LEU A 1 115 ? -6.897 -5.197 27.815 1.00 85.38 115 LEU A O 1
ATOM 913 N N . MET A 1 116 ? -8.939 -4.268 28.019 1.00 83.44 116 MET A N 1
ATOM 914 C CA . MET A 1 116 ? -9.211 -4.814 29.343 1.00 83.44 116 MET A CA 1
ATOM 915 C C . MET A 1 116 ? -9.307 -6.334 29.352 1.00 83.44 116 MET A C 1
ATOM 917 O O . MET A 1 116 ? -8.755 -6.970 30.242 1.00 83.44 116 MET A O 1
ATOM 921 N N . ARG A 1 117 ? -9.986 -6.918 28.362 1.00 81.00 117 ARG A N 1
ATOM 922 C CA . ARG A 1 117 ? -10.179 -8.368 28.262 1.00 81.00 117 ARG A CA 1
ATOM 923 C C . ARG A 1 117 ? -8.872 -9.105 27.977 1.00 81.00 117 ARG A C 1
ATOM 925 O O . ARG A 1 117 ? -8.615 -10.139 28.580 1.00 81.00 117 ARG A O 1
ATOM 932 N N . GLU A 1 118 ? -8.075 -8.591 27.045 1.00 81.88 118 GLU A N 1
ATOM 933 C CA . GLU A 1 118 ? -6.877 -9.280 26.554 1.00 81.88 118 GLU A CA 1
ATOM 934 C C . GLU A 1 118 ? -5.655 -9.018 27.437 1.00 81.88 118 GLU A C 1
ATOM 936 O O . GLU A 1 118 ? -4.873 -9.926 27.707 1.00 81.88 118 GLU A O 1
ATOM 941 N N . ARG A 1 119 ? -5.475 -7.771 27.887 1.00 80.12 119 ARG A N 1
ATOM 942 C CA . ARG A 1 119 ? -4.224 -7.313 28.511 1.00 80.12 119 ARG A CA 1
ATOM 943 C C . ARG A 1 119 ? -4.413 -6.733 29.909 1.00 80.12 119 ARG A C 1
ATOM 945 O O . ARG A 1 119 ? -3.417 -6.440 30.556 1.00 80.12 119 ARG A O 1
ATOM 952 N N . HIS A 1 120 ? -5.654 -6.592 30.389 1.00 85.19 120 HIS A N 1
ATOM 953 C CA . HIS A 1 120 ? -5.982 -5.970 31.682 1.00 85.19 120 HIS A CA 1
ATOM 954 C C . HIS A 1 120 ? -5.379 -4.560 31.846 1.00 85.19 120 HIS A C 1
ATOM 956 O O . HIS A 1 120 ? -5.052 -4.134 32.952 1.00 85.19 120 HIS A O 1
ATOM 962 N N . LEU A 1 121 ? -5.229 -3.838 30.731 1.00 85.69 121 LEU A N 1
ATOM 963 C CA . LEU A 1 121 ? -4.662 -2.489 30.673 1.00 85.69 121 LEU A CA 1
ATOM 964 C C . LEU A 1 121 ? -5.755 -1.458 30.367 1.00 85.69 121 LEU A C 1
ATOM 966 O O . LEU A 1 121 ? -6.710 -1.740 29.643 1.00 85.69 121 LEU A O 1
ATOM 970 N N . ASN A 1 122 ? -5.600 -0.239 30.887 1.00 84.06 122 ASN A N 1
ATOM 971 C CA . ASN A 1 122 ? -6.442 0.910 30.556 1.00 84.06 122 ASN A CA 1
ATOM 972 C C . ASN A 1 122 ? -5.844 1.750 29.422 1.00 84.06 122 ASN A C 1
ATOM 974 O O . ASN A 1 122 ? -4.633 1.794 29.214 1.00 84.06 122 ASN A O 1
ATOM 978 N N . ARG A 1 123 ? -6.691 2.566 28.773 1.00 78.69 123 ARG A N 1
ATOM 979 C CA . ARG A 1 123 ? -6.249 3.596 27.804 1.00 78.69 123 ARG A CA 1
ATOM 980 C C . ARG A 1 123 ? -5.167 4.538 28.353 1.00 78.69 123 ARG A C 1
ATOM 982 O O . ARG A 1 123 ? -4.380 5.093 27.592 1.00 78.69 123 ARG A O 1
ATOM 989 N N . HIS A 1 124 ? -5.163 4.754 29.669 1.00 82.81 124 HIS A N 1
ATOM 990 C CA . HIS A 1 124 ? -4.230 5.649 30.346 1.00 82.81 124 HIS A CA 1
ATOM 991 C C . HIS A 1 124 ? -2.842 5.022 30.494 1.00 82.81 124 HIS A C 1
ATOM 993 O O . HIS A 1 124 ? -1.860 5.756 30.509 1.00 82.81 124 HIS A O 1
ATOM 999 N N . ASP A 1 125 ? -2.761 3.692 30.516 1.00 83.06 125 ASP A N 1
ATOM 1000 C CA . ASP A 1 125 ? -1.510 2.963 30.725 1.00 83.06 125 ASP A CA 1
ATOM 1001 C C . ASP A 1 125 ? -0.691 2.874 29.428 1.00 83.06 125 ASP A C 1
ATOM 1003 O O . ASP A 1 125 ? 0.537 2.896 29.454 1.00 83.06 125 ASP A O 1
ATOM 1007 N N . ILE A 1 126 ? -1.368 2.817 28.275 1.00 79.06 126 ILE A N 1
ATOM 1008 C CA . ILE A 1 126 ? -0.726 2.700 26.956 1.00 79.06 126 ILE A CA 1
ATOM 1009 C C . ILE A 1 126 ? -0.515 4.043 26.237 1.00 79.06 126 ILE A C 1
ATOM 1011 O O . ILE A 1 126 ? 0.319 4.131 25.335 1.00 79.06 126 ILE A O 1
ATOM 1015 N N . GLY A 1 127 ? -1.232 5.098 26.635 1.00 82.12 127 GLY A N 1
ATOM 1016 C CA . GLY A 1 127 ? -1.154 6.421 26.011 1.00 82.12 127 GLY A CA 1
ATOM 1017 C C . GLY A 1 127 ? -1.916 6.537 24.681 1.00 82.12 127 GLY A C 1
ATOM 1018 O O . GLY A 1 127 ? -2.357 5.553 24.087 1.00 82.12 127 GLY A O 1
ATOM 1019 N N . ARG A 1 128 ? -2.095 7.779 24.201 1.00 76.25 128 ARG A N 1
ATOM 1020 C CA . ARG A 1 128 ? -2.985 8.100 23.066 1.00 76.25 128 ARG A CA 1
ATOM 1021 C C . ARG A 1 128 ? -2.559 7.443 21.755 1.00 76.25 128 ARG A C 1
ATOM 1023 O O . ARG A 1 128 ? -3.413 6.916 21.055 1.00 76.25 128 ARG A O 1
ATOM 1030 N N . GLU A 1 129 ? -1.275 7.487 21.411 1.00 72.25 129 GLU A N 1
ATOM 1031 C CA . GLU A 1 129 ? -0.811 6.978 20.113 1.00 72.25 129 GLU A CA 1
ATOM 1032 C C . GLU A 1 129 ? -0.995 5.464 19.992 1.00 72.25 129 GLU A C 1
ATOM 1034 O O . GLU A 1 129 ? -1.573 4.986 19.016 1.00 72.25 129 GLU A O 1
ATOM 1039 N N . LYS A 1 130 ? -0.612 4.710 21.029 1.00 72.31 130 LYS A N 1
ATOM 1040 C CA . LYS A 1 130 ? -0.823 3.258 21.066 1.00 72.31 130 LYS A CA 1
ATOM 1041 C C . LYS A 1 130 ? -2.303 2.896 21.119 1.00 72.31 130 LYS A C 1
ATOM 1043 O O . LYS A 1 130 ? -2.702 1.939 20.472 1.00 72.31 130 LYS A O 1
ATOM 1048 N N . PHE A 1 131 ? -3.124 3.677 21.824 1.00 76.12 131 PHE A N 1
ATOM 1049 C CA . PHE A 1 131 ? -4.570 3.453 21.877 1.00 76.12 131 PHE A CA 1
ATOM 1050 C C . PHE A 1 131 ? -5.242 3.644 20.508 1.00 76.12 131 PHE A C 1
ATOM 1052 O O . PHE A 1 131 ? -6.123 2.876 20.134 1.00 76.12 131 PHE A O 1
ATOM 1059 N N . VAL A 1 132 ? -4.805 4.638 19.728 1.00 73.69 132 VAL A N 1
ATOM 1060 C CA . VAL A 1 132 ? -5.287 4.837 18.350 1.00 73.69 132 VAL A CA 1
ATOM 1061 C C . VAL A 1 132 ? -4.831 3.691 17.440 1.00 73.69 132 VAL A C 1
ATOM 1063 O O . VAL A 1 132 ? -5.610 3.246 16.600 1.00 73.69 132 VAL A O 1
ATOM 1066 N N . SER A 1 133 ? -3.615 3.174 17.640 1.00 65.62 133 SER A N 1
ATOM 1067 C CA . SER A 1 133 ? -3.102 2.004 16.912 1.00 65.62 133 SER A CA 1
ATOM 1068 C C . SER A 1 133 ? -3.822 0.696 17.281 1.00 65.62 133 SER A C 1
ATOM 1070 O O . SER A 1 133 ? -4.068 -0.132 16.413 1.00 65.62 133 SER A O 1
ATOM 1072 N N . GLU A 1 134 ? -4.246 0.529 18.539 1.00 62.97 134 GLU A N 1
ATOM 1073 C CA . GLU A 1 134 ? -5.049 -0.616 19.016 1.00 62.97 134 GLU A CA 1
ATOM 1074 C C . GLU A 1 134 ? -6.449 -0.681 18.380 1.00 62.97 134 GLU A C 1
ATOM 1076 O O . GLU A 1 134 ? -7.018 -1.763 18.238 1.00 62.97 134 GLU A O 1
ATOM 1081 N N . GLY A 1 135 ? -6.997 0.466 17.957 1.00 57.72 135 GLY A N 1
ATOM 1082 C CA . GLY A 1 135 ? -8.184 0.513 17.094 1.00 57.72 135 GLY A CA 1
ATOM 1083 C C . GLY A 1 135 ? -7.906 0.100 15.641 1.00 57.72 135 GLY A C 1
ATOM 1084 O O . GLY A 1 135 ? -8.841 -0.116 14.871 1.00 57.72 135 GLY A O 1
ATOM 1085 N N . GLY A 1 136 ? -6.631 0.000 15.263 1.00 59.72 136 GLY A N 1
ATOM 1086 C CA . GLY A 1 136 ? -6.154 -0.557 14.007 1.00 59.72 136 GLY A CA 1
ATOM 1087 C C . GLY A 1 136 ? -6.124 -2.086 14.023 1.00 59.72 136 GLY A C 1
ATOM 1088 O O . GLY A 1 136 ? -6.226 -2.746 15.052 1.00 59.72 136 GLY A O 1
ATOM 1089 N N . LEU A 1 137 ? -5.995 -2.673 12.839 1.00 58.75 137 LEU A N 1
ATOM 1090 C CA . LEU A 1 137 ? -6.130 -4.115 12.610 1.00 58.75 137 LEU A CA 1
ATOM 1091 C C . LEU A 1 137 ? -4.817 -4.892 12.791 1.00 58.75 137 LEU A C 1
ATOM 1093 O O . LEU A 1 137 ? -4.703 -6.012 12.309 1.00 58.75 137 LEU A O 1
ATOM 1097 N N . GLY A 1 138 ? -3.847 -4.302 13.491 1.00 73.62 138 GLY A N 1
ATOM 1098 C CA . GLY A 1 138 ? -2.498 -4.841 13.642 1.00 73.62 138 GLY A CA 1
ATOM 1099 C C . GLY A 1 138 ? -1.515 -4.296 12.606 1.00 73.62 138 GLY A C 1
ATOM 1100 O O . GLY A 1 138 ? -1.726 -3.238 12.012 1.00 73.62 138 GLY A O 1
ATOM 1101 N N . GLU A 1 139 ? -0.420 -5.027 12.423 1.00 83.19 139 GLU A N 1
ATOM 1102 C CA . GLU A 1 139 ? 0.697 -4.675 11.547 1.00 83.19 139 GLU A CA 1
ATOM 1103 C C . GLU A 1 139 ? 0.800 -5.687 10.403 1.00 83.19 139 GLU A C 1
ATOM 1105 O O . GLU A 1 139 ? 0.508 -6.871 10.576 1.00 83.19 139 GLU A O 1
ATOM 1110 N N . ILE A 1 140 ? 1.238 -5.229 9.230 1.00 88.06 140 ILE A N 1
ATOM 1111 C CA . ILE A 1 140 ? 1.532 -6.093 8.086 1.00 88.06 140 ILE A CA 1
ATOM 1112 C C . ILE A 1 140 ? 3.025 -6.031 7.785 1.00 88.06 140 ILE A C 1
ATOM 1114 O O . ILE A 1 140 ? 3.587 -4.959 7.565 1.00 88.06 140 ILE A O 1
ATOM 1118 N N . VAL A 1 141 ? 3.671 -7.195 7.788 1.00 90.31 141 VAL A N 1
ATOM 1119 C CA . VAL A 1 141 ? 5.100 -7.315 7.486 1.00 90.31 141 VAL A CA 1
ATOM 1120 C C . VAL A 1 141 ? 5.260 -7.628 6.005 1.00 90.31 141 VAL A C 1
ATOM 1122 O O . VAL A 1 141 ? 4.736 -8.628 5.512 1.00 90.31 141 VAL A O 1
ATOM 1125 N N . VAL A 1 142 ? 6.002 -6.779 5.301 1.00 91.06 142 VAL A N 1
ATOM 1126 C CA . VAL A 1 142 ? 6.254 -6.903 3.863 1.00 91.06 142 VAL A CA 1
ATOM 1127 C C . VAL A 1 142 ? 7.733 -7.185 3.634 1.00 91.06 142 VAL A C 1
ATOM 1129 O O . VAL A 1 142 ? 8.591 -6.462 4.139 1.00 91.06 142 VAL A O 1
ATOM 1132 N N . ALA A 1 143 ? 8.034 -8.226 2.859 1.00 86.00 143 ALA A N 1
ATOM 1133 C CA . ALA A 1 143 ? 9.392 -8.500 2.406 1.00 86.00 143 ALA A CA 1
ATOM 1134 C C . ALA A 1 143 ? 9.695 -7.702 1.127 1.00 86.00 143 ALA A C 1
ATOM 1136 O O . ALA A 1 143 ? 8.915 -7.720 0.179 1.00 86.00 143 ALA A O 1
ATOM 1137 N N . THR A 1 144 ? 10.836 -7.013 1.082 1.00 86.25 144 THR A N 1
ATOM 1138 C CA . THR A 1 144 ? 11.311 -6.314 -0.121 1.00 86.25 144 THR A CA 1
ATOM 1139 C C . THR A 1 144 ? 12.835 -6.328 -0.190 1.00 86.25 144 THR A C 1
ATOM 1141 O O . THR A 1 144 ? 13.507 -6.250 0.836 1.00 86.25 144 THR A O 1
ATOM 1144 N N . THR A 1 145 ? 13.379 -6.402 -1.403 1.00 84.31 145 THR A N 1
ATOM 1145 C CA . THR A 1 145 ? 14.814 -6.225 -1.681 1.00 84.31 145 THR A CA 1
ATOM 1146 C C . THR A 1 145 ? 15.172 -4.792 -2.073 1.00 84.31 145 THR A C 1
ATOM 1148 O O . THR A 1 145 ? 16.340 -4.423 -2.030 1.00 84.31 145 THR A O 1
ATOM 1151 N N . ARG A 1 146 ? 14.176 -3.981 -2.442 1.00 86.19 146 ARG A N 1
ATOM 1152 C CA . ARG A 1 146 ? 14.333 -2.593 -2.886 1.00 86.19 146 ARG A CA 1
ATOM 1153 C C . ARG A 1 146 ? 13.639 -1.691 -1.883 1.00 86.19 146 ARG A C 1
ATOM 1155 O O . ARG A 1 146 ? 12.409 -1.582 -1.882 1.00 86.19 146 ARG A O 1
ATOM 1162 N N . LEU A 1 147 ? 14.407 -1.124 -0.960 1.00 87.88 147 LEU A N 1
ATOM 1163 C CA . LEU A 1 147 ? 13.854 -0.290 0.107 1.00 87.88 147 LEU A CA 1
ATOM 1164 C C . LEU A 1 147 ? 13.497 1.089 -0.437 1.00 87.88 147 LEU A C 1
ATOM 1166 O O . LEU A 1 147 ? 12.450 1.625 -0.101 1.00 87.88 147 LEU A O 1
ATOM 1170 N N . GLU A 1 148 ? 14.330 1.639 -1.314 1.00 86.69 148 GLU A N 1
ATOM 1171 C CA . GLU A 1 148 ? 14.181 2.946 -1.958 1.00 86.69 148 GLU A CA 1
ATOM 1172 C C . GLU A 1 148 ? 12.841 3.102 -2.681 1.00 86.69 148 GLU A C 1
ATOM 1174 O O . GLU A 1 148 ? 12.171 4.128 -2.545 1.00 86.69 148 GLU A O 1
ATOM 1179 N N . THR A 1 149 ? 12.384 2.044 -3.351 1.00 89.31 149 THR A N 1
ATOM 1180 C CA . THR A 1 149 ? 11.107 2.045 -4.074 1.00 89.31 149 THR A CA 1
ATOM 1181 C C . THR A 1 149 ? 9.886 2.060 -3.168 1.00 89.31 149 THR A C 1
ATOM 1183 O O . THR A 1 149 ? 8.808 2.396 -3.650 1.00 89.31 149 THR A O 1
ATOM 1186 N N . MET A 1 150 ? 10.019 1.765 -1.866 1.00 91.25 150 MET A N 1
ATOM 1187 C CA . MET A 1 150 ? 8.866 1.776 -0.956 1.00 91.25 150 MET A CA 1
ATOM 1188 C C . MET A 1 150 ? 8.185 3.143 -0.916 1.00 91.25 150 MET A C 1
ATOM 1190 O O . MET A 1 150 ? 6.973 3.261 -0.814 1.00 91.25 150 MET A O 1
ATOM 1194 N N . LEU A 1 151 ? 8.961 4.211 -1.101 1.00 90.81 151 LEU A N 1
ATOM 1195 C CA . LEU A 1 151 ? 8.430 5.567 -1.116 1.00 90.81 151 LEU A CA 1
ATOM 1196 C C . LEU A 1 151 ? 7.447 5.797 -2.272 1.00 90.81 151 LEU A C 1
ATOM 1198 O O . LEU A 1 151 ? 6.645 6.725 -2.212 1.00 90.81 151 LEU A O 1
ATOM 1202 N N . GLY A 1 152 ? 7.483 4.975 -3.318 1.00 90.25 152 GLY A N 1
ATOM 1203 C CA . GLY A 1 152 ? 6.550 5.001 -4.442 1.00 90.25 152 GLY A CA 1
ATOM 1204 C C . GLY A 1 152 ? 5.360 4.060 -4.273 1.00 90.25 152 GLY A C 1
ATOM 1205 O O . GLY A 1 152 ? 4.586 3.912 -5.216 1.00 90.25 152 GLY A O 1
ATOM 1206 N N . ASP A 1 153 ? 5.207 3.416 -3.114 1.00 94.06 153 ASP A N 1
ATOM 1207 C CA . ASP A 1 153 ? 4.166 2.415 -2.920 1.00 94.06 153 ASP A CA 1
ATOM 1208 C C . ASP A 1 153 ? 2.769 3.025 -3.031 1.00 94.06 153 ASP A C 1
ATOM 1210 O O . ASP A 1 153 ? 2.483 4.132 -2.551 1.00 94.06 153 ASP A O 1
ATOM 1214 N N . THR A 1 154 ? 1.891 2.259 -3.670 1.00 93.75 154 THR A N 1
ATOM 1215 C CA . THR A 1 154 ? 0.488 2.628 -3.903 1.00 93.75 154 THR A CA 1
ATOM 1216 C C . THR A 1 154 ? -0.492 1.610 -3.343 1.00 93.75 154 THR A C 1
ATOM 1218 O O . THR A 1 154 ? -1.651 1.954 -3.148 1.00 93.75 154 THR A O 1
ATOM 1221 N N . ALA A 1 155 ? -0.043 0.390 -3.044 1.00 95.31 155 ALA A N 1
ATOM 1222 C CA . ALA A 1 155 ? -0.835 -0.657 -2.412 1.00 95.31 155 ALA A CA 1
ATOM 1223 C C . ALA A 1 155 ? 0.075 -1.702 -1.748 1.00 95.31 155 ALA A C 1
ATOM 1225 O O . ALA A 1 155 ? 1.285 -1.728 -1.982 1.00 95.31 155 ALA A O 1
ATOM 1226 N N . ILE A 1 156 ? -0.528 -2.589 -0.960 1.00 95.94 156 ILE A N 1
ATOM 1227 C CA . ILE A 1 156 ? 0.080 -3.853 -0.533 1.00 95.94 156 ILE A CA 1
ATOM 1228 C C . ILE A 1 156 ? -0.778 -4.979 -1.104 1.00 95.94 156 ILE A C 1
ATOM 1230 O O . ILE A 1 156 ? -1.993 -4.969 -0.921 1.00 95.94 156 ILE A O 1
ATOM 1234 N N . ALA A 1 157 ? -0.172 -5.937 -1.793 1.00 95.44 157 ALA A N 1
ATOM 1235 C CA . ALA A 1 157 ? -0.863 -7.118 -2.280 1.00 95.44 157 ALA A CA 1
ATOM 1236 C C . ALA A 1 157 ? -0.660 -8.306 -1.344 1.00 95.44 157 ALA A C 1
ATOM 1238 O O . ALA A 1 157 ? 0.441 -8.559 -0.853 1.00 95.44 157 ALA A O 1
ATOM 1239 N N . ILE A 1 158 ? -1.738 -9.052 -1.147 1.00 95.56 158 ILE A N 1
ATOM 1240 C CA . ILE A 1 158 ? -1.781 -10.333 -0.446 1.00 95.56 158 ILE A CA 1
ATOM 1241 C C . ILE A 1 158 ? -2.503 -11.356 -1.320 1.00 95.56 158 ILE A C 1
ATOM 1243 O O . ILE A 1 158 ? -3.266 -10.997 -2.222 1.00 95.56 158 ILE A O 1
ATOM 1247 N N . HIS A 1 159 ? -2.275 -12.639 -1.065 1.00 95.25 159 HIS A N 1
ATOM 1248 C CA . HIS A 1 159 ? -3.002 -13.688 -1.766 1.00 95.25 159 HIS A CA 1
ATOM 1249 C C . HIS A 1 159 ? -4.412 -13.851 -1.160 1.00 95.25 159 HIS A C 1
ATOM 1251 O O . HIS A 1 159 ? -4.523 -13.930 0.065 1.00 95.25 159 HIS A O 1
ATOM 1257 N N . PRO A 1 160 ? -5.487 -13.947 -1.970 1.00 94.19 160 PRO A N 1
ATOM 1258 C CA . PRO A 1 160 ? -6.863 -14.063 -1.468 1.00 94.19 160 PRO A CA 1
ATOM 1259 C C . PRO A 1 160 ? -7.097 -15.299 -0.587 1.00 94.19 160 PRO A C 1
ATOM 1261 O O . PRO A 1 160 ? -7.901 -15.257 0.336 1.00 94.19 160 PRO A O 1
ATOM 1264 N N . ASP A 1 161 ? -6.388 -16.396 -0.847 1.00 93.50 161 ASP A N 1
ATOM 1265 C CA . ASP A 1 161 ? -6.536 -17.635 -0.070 1.00 93.50 161 ASP A CA 1
ATOM 1266 C C . ASP A 1 161 ? -5.562 -17.740 1.120 1.00 93.50 161 ASP A C 1
ATOM 1268 O O . ASP A 1 161 ? -5.535 -18.759 1.816 1.00 93.50 161 ASP A O 1
ATOM 1272 N N . ASP A 1 162 ? -4.739 -16.713 1.378 1.00 92.75 162 ASP A N 1
ATOM 1273 C CA . ASP A 1 162 ? -3.824 -16.733 2.521 1.00 92.75 162 ASP A CA 1
ATOM 1274 C C . ASP A 1 162 ? -4.563 -16.398 3.823 1.00 92.75 162 ASP A C 1
ATOM 1276 O O . ASP A 1 162 ? -4.846 -15.240 4.146 1.00 92.75 162 ASP A O 1
ATOM 1280 N N . LYS A 1 163 ? -4.828 -17.445 4.613 1.00 90.75 163 LYS A N 1
ATOM 1281 C CA . LYS A 1 163 ? -5.512 -17.356 5.912 1.00 90.75 163 LYS A CA 1
ATOM 1282 C C . LYS A 1 163 ? -4.834 -16.401 6.894 1.00 90.75 163 LYS A C 1
ATOM 1284 O O . LYS A 1 163 ? -5.514 -15.832 7.744 1.00 90.75 163 LYS A O 1
ATOM 1289 N N . ARG A 1 164 ? -3.515 -16.188 6.782 1.00 89.62 164 ARG A N 1
ATOM 1290 C CA . ARG A 1 164 ? -2.780 -15.256 7.655 1.00 89.62 164 ARG A CA 1
ATOM 1291 C C . ARG A 1 164 ? -3.261 -13.821 7.477 1.00 89.62 164 ARG A C 1
ATOM 1293 O O . ARG A 1 164 ? -3.251 -13.064 8.441 1.00 89.62 164 ARG A O 1
ATOM 1300 N N . TYR A 1 165 ? -3.705 -13.462 6.272 1.00 91.25 165 TYR A N 1
ATOM 1301 C CA . TYR A 1 165 ? -4.069 -12.096 5.900 1.00 91.25 165 TYR A CA 1
ATOM 1302 C C . TYR A 1 165 ? -5.547 -11.921 5.543 1.00 91.25 165 TYR A C 1
ATOM 1304 O O . TYR A 1 165 ? -5.945 -10.817 5.178 1.00 91.25 165 TYR A O 1
ATOM 1312 N N . SER A 1 166 ? -6.390 -12.945 5.719 1.00 88.44 166 SER A N 1
ATOM 1313 C CA . SER A 1 166 ? -7.832 -12.857 5.430 1.00 88.44 166 SER A CA 1
ATOM 1314 C C . SER A 1 166 ? -8.520 -11.707 6.164 1.00 88.44 166 SER A C 1
ATOM 1316 O O . SER A 1 166 ? -9.350 -10.994 5.603 1.00 88.44 166 SER A O 1
ATOM 1318 N N . HIS A 1 167 ? -8.097 -11.444 7.400 1.00 85.94 167 HIS A N 1
ATOM 1319 C CA . HIS A 1 167 ? -8.585 -10.323 8.192 1.00 85.94 167 HIS A CA 1
ATOM 1320 C C . HIS A 1 167 ? -8.109 -8.950 7.684 1.00 85.94 167 HIS A C 1
ATOM 1322 O O . HIS A 1 167 ? -8.553 -7.949 8.230 1.00 85.94 167 HIS A O 1
ATOM 1328 N N . LEU A 1 168 ? -7.230 -8.858 6.681 1.00 88.25 168 LEU A N 1
ATOM 1329 C CA . LEU A 1 168 ? -6.723 -7.611 6.090 1.00 88.25 168 LEU A CA 1
ATOM 1330 C C . LEU A 1 168 ? -7.299 -7.315 4.696 1.00 88.25 168 LEU A C 1
ATOM 1332 O O . LEU A 1 168 ? -6.995 -6.270 4.121 1.00 88.25 168 LEU A O 1
ATOM 1336 N N . HIS A 1 169 ? -8.167 -8.177 4.164 1.00 89.94 169 HIS A N 1
ATOM 1337 C CA . HIS A 1 169 ? -8.776 -7.986 2.847 1.00 89.94 169 HIS A CA 1
ATOM 1338 C C . HIS A 1 169 ? -9.541 -6.658 2.758 1.00 89.94 169 HIS A C 1
ATOM 1340 O O . HIS A 1 169 ? -10.404 -6.368 3.589 1.00 89.94 169 HIS A O 1
ATOM 1346 N N . GLY A 1 170 ? -9.220 -5.841 1.747 1.00 84.94 170 GLY A N 1
ATOM 1347 C CA . GLY A 1 170 ? -9.892 -4.563 1.482 1.00 84.94 170 GLY A CA 1
ATOM 1348 C C . GLY A 1 170 ? -9.638 -3.474 2.530 1.00 84.94 170 GLY A C 1
ATOM 1349 O O . GLY A 1 170 ? -10.286 -2.427 2.501 1.00 84.94 170 GLY A O 1
ATOM 1350 N N . LYS A 1 171 ? -8.718 -3.710 3.469 1.00 89.69 171 LYS A N 1
ATOM 1351 C CA . LYS A 1 171 ? -8.330 -2.741 4.499 1.00 89.69 171 LYS A CA 1
ATOM 1352 C C . LYS A 1 171 ? -7.201 -1.852 3.998 1.00 89.69 171 LYS A C 1
ATOM 1354 O O . LYS A 1 171 ? -6.761 -1.958 2.859 1.00 89.69 171 LYS A O 1
ATOM 1359 N N . PHE A 1 172 ? -6.760 -0.931 4.847 1.00 90.31 172 PHE A N 1
ATOM 1360 C CA . PHE A 1 172 ? -5.712 0.025 4.515 1.00 90.31 172 PHE A CA 1
ATOM 1361 C C . PHE A 1 172 ? -4.571 -0.070 5.520 1.00 90.31 172 PHE A C 1
ATOM 1363 O O . PHE A 1 172 ? -4.810 -0.165 6.724 1.00 90.31 172 PHE A O 1
ATOM 1370 N N . ALA A 1 173 ? -3.344 0.018 5.020 1.00 90.56 173 ALA A N 1
ATOM 1371 C CA . ALA A 1 173 ? -2.141 0.232 5.809 1.00 90.56 173 ALA A CA 1
ATOM 1372 C C . ALA A 1 173 ? -1.713 1.703 5.721 1.00 90.56 173 ALA A C 1
ATOM 1374 O O . ALA A 1 173 ? -1.975 2.383 4.728 1.00 90.56 173 ALA A O 1
ATOM 1375 N N . ILE A 1 174 ? -1.045 2.210 6.755 1.00 89.75 174 ILE A N 1
ATOM 1376 C CA . ILE A 1 174 ? -0.425 3.537 6.719 1.00 89.75 174 ILE A CA 1
ATOM 1377 C C . ILE A 1 174 ? 1.037 3.366 6.338 1.00 89.75 174 ILE A C 1
ATOM 1379 O O . ILE A 1 174 ? 1.776 2.637 6.996 1.00 89.75 174 ILE A O 1
ATOM 1383 N N . HIS A 1 175 ? 1.463 4.049 5.283 1.00 90.62 175 HIS A N 1
ATOM 1384 C CA . HIS A 1 175 ? 2.846 4.007 4.849 1.00 90.62 175 HIS A CA 1
ATOM 1385 C C . HIS A 1 175 ? 3.759 4.710 5.879 1.00 90.62 175 HIS A C 1
ATOM 1387 O O . HIS A 1 175 ? 3.499 5.860 6.253 1.00 90.62 175 HIS A O 1
ATOM 1393 N N . PRO A 1 176 ? 4.891 4.099 6.278 1.00 87.25 176 PRO A N 1
ATOM 1394 C CA . PRO A 1 176 ? 5.684 4.552 7.423 1.00 87.25 176 PRO A CA 1
ATOM 1395 C C . PRO A 1 176 ? 6.389 5.904 7.241 1.00 87.25 176 PRO A C 1
ATOM 1397 O O . PRO A 1 176 ? 6.626 6.600 8.227 1.00 87.25 176 PRO A O 1
ATOM 1400 N N . PHE A 1 177 ? 6.754 6.299 6.014 1.00 86.00 177 PHE A N 1
ATOM 1401 C CA . PHE A 1 177 ? 7.479 7.561 5.757 1.00 86.00 177 PHE A CA 1
ATOM 1402 C C . PHE A 1 177 ? 6.617 8.737 5.300 1.00 86.00 177 PHE A C 1
ATOM 1404 O O . PHE A 1 177 ? 6.805 9.840 5.800 1.00 86.00 177 PHE A O 1
ATOM 1411 N N . ASN A 1 178 ? 5.684 8.520 4.375 1.00 84.00 178 ASN A N 1
ATOM 1412 C CA . ASN A 1 178 ? 4.860 9.583 3.795 1.00 84.00 178 ASN A CA 1
ATOM 1413 C C . ASN A 1 178 ? 3.428 9.646 4.370 1.00 84.00 178 ASN A C 1
ATOM 1415 O O . ASN A 1 178 ? 2.685 10.560 4.024 1.00 84.00 178 ASN A O 1
ATOM 1419 N N . GLY A 1 179 ? 3.022 8.694 5.221 1.00 84.31 179 GLY A N 1
ATOM 1420 C CA . GLY A 1 179 ? 1.690 8.663 5.832 1.00 84.31 179 GLY A CA 1
ATOM 1421 C C . GLY A 1 179 ? 0.535 8.367 4.867 1.00 84.31 179 GLY A C 1
ATOM 1422 O O . GLY A 1 179 ? -0.626 8.491 5.262 1.00 84.31 179 GLY A O 1
ATOM 1423 N N . ARG A 1 180 ? 0.813 7.982 3.612 1.00 86.06 180 ARG A N 1
ATOM 1424 C CA . ARG A 1 180 ? -0.228 7.608 2.645 1.00 86.06 180 ARG A CA 1
ATOM 1425 C C . ARG A 1 180 ? -1.010 6.392 3.136 1.00 86.06 180 ARG A C 1
ATOM 1427 O O . ARG A 1 180 ? -0.451 5.485 3.750 1.00 86.06 180 ARG A O 1
ATOM 1434 N N . LYS A 1 181 ? -2.305 6.361 2.822 1.00 90.31 181 LYS A N 1
ATOM 1435 C CA . LYS A 1 181 ? -3.157 5.186 3.033 1.00 90.31 181 LYS A CA 1
ATOM 1436 C C . LYS A 1 181 ? -2.992 4.243 1.848 1.00 90.31 181 LYS A C 1
ATOM 1438 O O . LYS A 1 181 ? -3.435 4.567 0.752 1.00 90.31 181 LYS A O 1
ATOM 1443 N N . LEU A 1 182 ? -2.365 3.097 2.076 1.00 92.50 182 LEU A N 1
ATOM 1444 C CA . LEU A 1 182 ? -2.167 2.056 1.077 1.00 92.50 182 LEU A CA 1
ATOM 1445 C C . LEU A 1 182 ? -3.312 1.041 1.168 1.00 92.50 182 LEU A C 1
ATOM 1447 O O . LEU A 1 182 ? -3.450 0.409 2.218 1.00 92.50 182 LEU A O 1
ATOM 1451 N N . PRO A 1 183 ? -4.141 0.863 0.128 1.00 94.31 183 PRO A N 1
ATOM 1452 C CA . PRO A 1 183 ? -5.093 -0.238 0.084 1.00 94.31 183 PRO A CA 1
ATOM 1453 C C . PRO A 1 183 ? -4.369 -1.590 0.117 1.00 94.31 183 PRO A C 1
ATOM 1455 O O . PRO A 1 183 ? -3.341 -1.778 -0.538 1.00 94.31 183 PRO A O 1
ATOM 1458 N N . ILE A 1 184 ? -4.932 -2.534 0.867 1.00 94.75 184 ILE A N 1
ATOM 1459 C CA . ILE A 1 184 ? -4.519 -3.934 0.901 1.00 94.75 184 ILE A CA 1
ATOM 1460 C C . ILE A 1 184 ? -5.401 -4.695 -0.090 1.00 94.75 184 ILE A C 1
ATOM 1462 O O . ILE A 1 184 ? -6.595 -4.910 0.144 1.00 94.75 184 ILE A O 1
ATOM 1466 N N . ILE A 1 185 ? -4.809 -5.060 -1.222 1.00 95.25 185 ILE A N 1
ATOM 1467 C CA . ILE A 1 185 ? -5.485 -5.693 -2.354 1.00 95.25 185 ILE A CA 1
ATOM 1468 C C . ILE A 1 185 ? -5.208 -7.194 -2.392 1.00 95.25 185 ILE A C 1
ATOM 1470 O O . ILE A 1 185 ? -4.162 -7.661 -1.949 1.00 95.25 185 ILE A O 1
ATOM 1474 N N . CYS A 1 186 ? -6.150 -7.954 -2.943 1.00 95.25 186 CYS A N 1
ATOM 1475 C CA . CYS A 1 186 ? -5.985 -9.389 -3.147 1.00 95.25 186 CYS A CA 1
ATOM 1476 C C . CYS A 1 186 ? -5.548 -9.656 -4.591 1.00 95.25 186 CYS A C 1
ATOM 1478 O O . CYS A 1 186 ? -6.309 -9.375 -5.517 1.00 95.25 186 CYS A O 1
ATOM 1480 N N . ASP A 1 187 ? -4.349 -10.202 -4.795 1.00 94.56 187 ASP A N 1
ATOM 1481 C CA . ASP A 1 187 ? -3.833 -10.533 -6.127 1.00 94.56 187 ASP A CA 1
ATOM 1482 C C . ASP A 1 187 ? -3.142 -11.902 -6.122 1.00 94.56 187 ASP A C 1
ATOM 1484 O O . ASP A 1 187 ? -1.999 -12.043 -5.697 1.00 94.56 187 ASP A O 1
ATOM 1488 N N . ALA A 1 188 ? -3.855 -12.918 -6.616 1.00 93.94 188 ALA A N 1
ATOM 1489 C CA . ALA A 1 188 ? -3.350 -14.289 -6.708 1.00 93.94 188 ALA A CA 1
ATOM 1490 C C . ALA A 1 188 ? -2.310 -14.499 -7.825 1.00 93.94 188 ALA A C 1
ATOM 1492 O O . ALA A 1 188 ? -1.699 -15.558 -7.899 1.00 93.94 188 ALA A O 1
ATOM 1493 N N . VAL A 1 189 ? -2.139 -13.526 -8.729 1.00 93.69 189 VAL A N 1
ATOM 1494 C CA . VAL A 1 189 ? -1.219 -13.646 -9.871 1.00 93.69 189 VAL A CA 1
ATOM 1495 C C . VAL A 1 189 ? 0.187 -13.208 -9.476 1.00 93.69 189 VAL A C 1
ATOM 1497 O O . VAL A 1 189 ? 1.161 -13.830 -9.885 1.00 93.69 189 VAL A O 1
ATOM 1500 N N . LEU A 1 190 ? 0.295 -12.127 -8.703 1.00 92.94 190 LEU A N 1
ATOM 1501 C CA . LEU A 1 190 ? 1.569 -11.597 -8.231 1.00 92.94 190 LEU A CA 1
ATOM 1502 C C . LEU A 1 190 ? 2.067 -12.318 -6.976 1.00 92.94 190 LEU A C 1
ATOM 1504 O O . LEU A 1 190 ? 3.263 -12.569 -6.846 1.00 92.94 190 LEU A O 1
ATOM 1508 N N . VAL A 1 191 ? 1.172 -12.575 -6.021 1.00 93.44 191 VAL A N 1
ATOM 1509 C CA . VAL A 1 191 ? 1.574 -12.968 -4.670 1.00 93.44 191 VAL A CA 1
ATOM 1510 C C . VAL A 1 191 ? 1.644 -14.482 -4.553 1.00 93.44 191 VAL A C 1
ATOM 1512 O O . VAL A 1 191 ? 0.627 -15.157 -4.641 1.00 93.44 191 VAL A O 1
ATOM 1515 N N . ASP A 1 192 ? 2.831 -15.009 -4.264 1.00 92.00 192 ASP A N 1
ATOM 1516 C CA . ASP A 1 192 ? 3.004 -16.385 -3.794 1.00 92.00 192 ASP A CA 1
ATOM 1517 C C . ASP A 1 192 ? 3.044 -16.399 -2.252 1.00 92.00 192 ASP A C 1
ATOM 1519 O O . ASP A 1 192 ? 3.981 -15.840 -1.670 1.00 92.00 192 ASP A O 1
ATOM 1523 N N . PRO A 1 193 ? 2.083 -17.048 -1.562 1.00 92.06 193 PRO A N 1
ATOM 1524 C CA . PRO A 1 193 ? 2.070 -17.155 -0.100 1.00 92.06 193 PRO A CA 1
ATOM 1525 C C . PRO A 1 193 ? 3.341 -17.766 0.506 1.00 92.06 193 PRO A C 1
ATOM 1527 O O . PRO A 1 193 ? 3.660 -17.499 1.668 1.00 92.06 193 PRO A O 1
ATOM 1530 N N . ASN A 1 194 ? 4.061 -18.596 -0.255 1.00 90.06 194 ASN A N 1
ATOM 1531 C CA . ASN A 1 194 ? 5.275 -19.270 0.207 1.00 90.06 194 ASN A CA 1
ATOM 1532 C C . ASN A 1 194 ? 6.529 -18.394 0.071 1.00 90.06 194 ASN A C 1
ATOM 1534 O O . ASN A 1 194 ? 7.572 -18.720 0.641 1.00 90.06 194 ASN A O 1
ATOM 1538 N N . CYS A 1 195 ? 6.445 -17.291 -0.676 1.00 85.19 195 CYS A N 1
ATOM 1539 C CA . CYS A 1 195 ? 7.562 -16.393 -0.912 1.00 85.19 195 CYS A CA 1
ATOM 1540 C C . CYS A 1 195 ? 7.592 -15.265 0.131 1.00 85.19 195 CYS A C 1
ATOM 1542 O O . CYS A 1 195 ? 6.655 -14.473 0.264 1.00 85.19 195 CYS A O 1
ATOM 1544 N N . GLY A 1 196 ? 8.698 -15.164 0.873 1.00 85.88 196 GLY A N 1
ATOM 1545 C CA . GLY A 1 196 ? 8.888 -14.113 1.873 1.00 85.88 196 GLY A CA 1
ATOM 1546 C C . GLY A 1 196 ? 7.824 -14.163 2.973 1.00 85.88 196 GLY A C 1
ATOM 1547 O O . GLY A 1 196 ? 7.670 -15.177 3.653 1.00 85.88 196 GLY A O 1
ATOM 1548 N N . THR A 1 197 ? 7.112 -13.054 3.176 1.00 89.69 197 THR A N 1
ATOM 1549 C CA . THR A 1 197 ? 6.010 -12.982 4.146 1.00 89.69 197 THR A CA 1
ATOM 1550 C C . THR A 1 197 ? 4.663 -13.410 3.563 1.00 89.69 197 THR A C 1
ATOM 1552 O O . THR A 1 197 ? 3.751 -13.684 4.333 1.00 89.69 197 THR A O 1
ATOM 1555 N N . GLY A 1 198 ? 4.525 -13.514 2.235 1.00 90.69 198 GLY A N 1
ATOM 1556 C CA . GLY A 1 198 ? 3.227 -13.650 1.562 1.00 90.69 198 GLY A CA 1
ATOM 1557 C C . GLY A 1 198 ? 2.476 -12.320 1.386 1.00 90.69 198 GLY A C 1
ATOM 1558 O O . GLY A 1 198 ? 1.316 -12.320 0.980 1.00 90.69 198 GLY A O 1
ATOM 1559 N N . ALA A 1 199 ? 3.129 -11.190 1.677 1.00 93.25 199 ALA A N 1
ATOM 1560 C CA . ALA A 1 199 ? 2.641 -9.843 1.398 1.00 93.25 199 ALA A CA 1
ATOM 1561 C C . ALA A 1 199 ? 3.702 -9.055 0.615 1.00 93.25 199 ALA A C 1
ATOM 1563 O O . ALA A 1 199 ? 4.879 -9.057 0.983 1.00 93.25 199 ALA A O 1
ATOM 1564 N N . VAL A 1 200 ? 3.281 -8.370 -0.448 1.00 94.06 200 VAL A N 1
ATOM 1565 C CA . VAL A 1 200 ? 4.164 -7.692 -1.411 1.00 94.06 200 VAL A CA 1
ATOM 1566 C C . VAL A 1 200 ? 3.778 -6.219 -1.510 1.00 94.06 200 VAL A C 1
ATOM 1568 O O . VAL A 1 200 ? 2.606 -5.893 -1.696 1.00 94.06 200 VAL A O 1
ATOM 1571 N N . LYS A 1 201 ? 4.746 -5.306 -1.381 1.00 94.81 201 LYS A N 1
ATOM 1572 C CA . LYS A 1 201 ? 4.512 -3.878 -1.651 1.00 94.81 201 LYS A CA 1
ATOM 1573 C C . LYS A 1 201 ? 4.378 -3.654 -3.153 1.00 94.81 201 LYS A C 1
ATOM 1575 O O . LYS A 1 201 ? 5.127 -4.252 -3.913 1.00 94.81 201 LYS A O 1
ATOM 1580 N N . ILE A 1 202 ? 3.467 -2.777 -3.563 1.00 95.56 202 ILE A N 1
ATOM 1581 C CA . ILE A 1 202 ? 3.217 -2.495 -4.977 1.00 95.56 202 ILE A CA 1
ATOM 1582 C C . ILE A 1 202 ? 3.722 -1.099 -5.322 1.00 95.56 202 ILE A C 1
ATOM 1584 O O . ILE A 1 202 ? 3.144 -0.097 -4.876 1.00 95.56 202 ILE A O 1
ATOM 1588 N N . THR A 1 203 ? 4.746 -1.037 -6.175 1.00 94.12 203 THR A N 1
ATOM 1589 C CA . THR A 1 203 ? 5.355 0.189 -6.705 1.00 94.12 203 THR A CA 1
ATOM 1590 C C . THR A 1 203 ? 5.229 0.249 -8.240 1.00 94.12 203 THR A C 1
ATOM 1592 O O . THR A 1 203 ? 6.205 0.053 -8.968 1.00 94.12 203 THR A O 1
ATOM 1595 N N . PRO A 1 204 ? 4.047 0.590 -8.792 1.00 93.56 204 PRO A N 1
ATOM 1596 C CA . PRO A 1 204 ? 3.752 0.406 -10.216 1.00 93.56 204 PRO A CA 1
ATOM 1597 C C . PRO A 1 204 ? 4.650 1.169 -11.193 1.00 93.56 204 PRO A C 1
ATOM 1599 O O . PRO A 1 204 ? 4.709 0.821 -12.368 1.00 93.56 204 PRO A O 1
ATOM 1602 N N . ALA A 1 205 ? 5.302 2.244 -10.741 1.00 92.25 205 ALA A N 1
ATOM 1603 C CA . ALA A 1 205 ? 6.180 3.052 -11.581 1.00 92.25 205 ALA A CA 1
ATOM 1604 C C . ALA A 1 205 ? 7.592 2.471 -11.756 1.00 92.25 205 ALA A C 1
ATOM 1606 O O . ALA A 1 205 ? 8.290 2.906 -12.672 1.00 92.25 205 ALA A O 1
ATOM 1607 N N . HIS A 1 206 ? 7.988 1.518 -10.903 1.00 91.25 206 HIS A N 1
ATOM 1608 C CA . HIS A 1 206 ? 9.378 1.076 -10.746 1.00 91.25 206 HIS A CA 1
ATOM 1609 C C . HIS A 1 206 ? 9.574 -0.444 -10.797 1.00 91.25 206 HIS A C 1
ATOM 1611 O O . HIS A 1 206 ? 10.701 -0.919 -10.651 1.00 91.25 206 HIS A O 1
ATOM 1617 N N . ASP A 1 207 ? 8.508 -1.211 -11.037 1.00 89.81 207 ASP A N 1
ATOM 1618 C CA . ASP A 1 207 ? 8.571 -2.654 -11.262 1.00 89.81 207 ASP A CA 1
ATOM 1619 C C . ASP A 1 207 ? 7.557 -3.093 -12.347 1.00 89.81 207 ASP A C 1
ATOM 1621 O O . ASP A 1 207 ? 6.390 -2.686 -12.303 1.00 89.81 207 ASP A O 1
ATOM 1625 N N . PRO A 1 208 ? 7.964 -3.901 -13.347 1.00 90.69 208 PRO A N 1
ATOM 1626 C CA . PRO A 1 208 ? 7.065 -4.358 -14.409 1.00 90.69 208 PRO A CA 1
ATOM 1627 C C . PRO A 1 208 ? 5.915 -5.259 -13.938 1.00 90.69 208 PRO A C 1
ATOM 1629 O O . PRO A 1 208 ? 4.828 -5.206 -14.515 1.00 90.69 208 PRO A O 1
ATOM 1632 N N . ASN A 1 209 ? 6.118 -6.085 -12.910 1.00 91.75 209 ASN A N 1
ATOM 1633 C CA . ASN A 1 209 ? 5.056 -6.942 -12.385 1.00 91.75 209 ASN A CA 1
ATOM 1634 C C . ASN A 1 209 ? 4.025 -6.092 -11.630 1.00 91.75 209 ASN A C 1
ATOM 1636 O O . ASN A 1 209 ? 2.818 -6.260 -11.832 1.00 91.75 209 ASN A O 1
ATOM 1640 N N . ASP A 1 210 ? 4.490 -5.112 -10.852 1.00 93.75 210 ASP A N 1
ATOM 1641 C CA . ASP A 1 210 ? 3.627 -4.146 -10.161 1.00 93.75 210 ASP A CA 1
ATOM 1642 C C . ASP A 1 210 ? 2.842 -3.263 -11.138 1.00 93.75 210 ASP A C 1
ATOM 1644 O O . ASP A 1 210 ? 1.689 -2.900 -10.883 1.00 93.75 210 ASP A O 1
ATOM 1648 N N . PHE A 1 211 ? 3.431 -2.938 -12.291 1.00 92.94 211 PHE A N 1
ATOM 1649 C CA . PHE A 1 211 ? 2.747 -2.217 -13.361 1.00 92.94 211 PHE A CA 1
ATOM 1650 C C . PHE A 1 211 ? 1.509 -2.974 -13.869 1.00 92.94 211 PHE A C 1
ATOM 1652 O O . PHE A 1 211 ? 0.448 -2.377 -14.086 1.00 92.94 211 PHE A O 1
ATOM 1659 N N . GLU A 1 212 ? 1.603 -4.297 -14.017 1.00 93.31 212 GLU A N 1
ATOM 1660 C CA . GLU A 1 212 ? 0.464 -5.130 -14.411 1.00 93.31 212 GLU A CA 1
ATOM 1661 C C . GLU A 1 212 ? -0.567 -5.269 -13.281 1.00 93.31 212 GLU A C 1
ATOM 1663 O O . GLU A 1 212 ? -1.772 -5.231 -13.544 1.00 93.31 212 GLU A O 1
ATOM 1668 N N . VAL A 1 213 ? -0.130 -5.358 -12.020 1.00 93.75 213 VAL A N 1
ATOM 1669 C CA . VAL A 1 213 ? -1.027 -5.342 -10.842 1.00 93.75 213 VAL A CA 1
ATOM 1670 C C . VAL A 1 213 ? -1.844 -4.058 -10.825 1.00 93.75 213 VAL A C 1
ATOM 1672 O O . VAL A 1 213 ? -3.067 -4.084 -10.678 1.00 93.75 213 VAL A O 1
ATOM 1675 N N . ARG A 1 214 ? -1.190 -2.922 -11.071 1.00 93.56 214 ARG A N 1
ATOM 1676 C CA . ARG A 1 214 ? -1.863 -1.633 -11.181 1.00 93.56 214 ARG A CA 1
ATOM 1677 C C . ARG A 1 214 ? -2.943 -1.640 -12.249 1.00 93.56 214 ARG A C 1
ATOM 1679 O O . ARG A 1 214 ? -4.006 -1.079 -12.006 1.00 93.56 214 ARG A O 1
ATOM 1686 N N . LYS A 1 215 ? -2.702 -2.231 -13.424 1.00 92.12 215 LYS A N 1
ATOM 1687 C CA . LYS A 1 215 ? -3.726 -2.312 -14.482 1.00 92.12 215 LYS A CA 1
ATOM 1688 C C . LYS A 1 215 ? -4.933 -3.141 -14.048 1.00 92.12 215 LYS A C 1
ATOM 1690 O O . LYS A 1 215 ? -6.053 -2.773 -14.385 1.00 92.12 215 LYS A O 1
ATOM 1695 N N . ARG A 1 216 ? -4.713 -4.227 -13.299 1.00 93.06 216 ARG A N 1
ATOM 1696 C CA . ARG A 1 216 ? -5.789 -5.093 -12.788 1.00 93.06 216 ARG A CA 1
ATOM 1697 C C . ARG A 1 216 ? -6.631 -4.411 -11.710 1.00 93.06 216 ARG A C 1
ATOM 1699 O O . ARG A 1 216 ? -7.848 -4.548 -11.725 1.00 93.06 216 ARG A O 1
ATOM 1706 N N . HIS A 1 217 ? -5.992 -3.658 -10.814 1.00 92.19 217 HIS A N 1
ATOM 1707 C CA . HIS A 1 217 ? -6.637 -3.066 -9.628 1.00 92.19 217 HIS A CA 1
ATOM 1708 C C . HIS A 1 217 ? -6.853 -1.550 -9.709 1.00 92.19 217 HIS A C 1
ATOM 1710 O O . HIS A 1 217 ? -7.302 -0.940 -8.745 1.00 92.19 217 HIS A O 1
ATOM 1716 N N . ASN A 1 218 ? -6.551 -0.937 -10.856 1.00 92.44 218 ASN A N 1
ATOM 1717 C CA . ASN A 1 218 ? -6.684 0.498 -11.117 1.00 92.44 218 ASN A CA 1
ATOM 1718 C C . ASN A 1 218 ? -5.983 1.394 -10.069 1.00 92.44 218 ASN A C 1
ATOM 1720 O O . ASN A 1 218 ? -6.567 2.349 -9.559 1.00 92.44 218 ASN A O 1
ATOM 1724 N N . LEU A 1 219 ? -4.725 1.075 -9.743 1.00 92.06 219 LEU A N 1
ATOM 1725 C CA . LEU A 1 219 ? -3.917 1.850 -8.789 1.00 92.06 219 LEU A CA 1
ATOM 1726 C C . LEU A 1 219 ? -3.309 3.112 -9.432 1.00 92.06 219 LEU A C 1
ATOM 1728 O O . LEU A 1 219 ? -3.252 3.262 -10.658 1.00 92.06 219 LEU A O 1
ATOM 1732 N N . GLU A 1 220 ? -2.818 4.032 -8.609 1.00 89.44 220 GLU A N 1
ATOM 1733 C CA . GLU A 1 220 ? -2.131 5.235 -9.085 1.00 89.44 220 GLU A CA 1
ATOM 1734 C C . GLU A 1 220 ? -0.708 4.932 -9.580 1.00 89.44 220 GLU A C 1
ATOM 1736 O O . GLU A 1 220 ? -0.095 3.930 -9.214 1.00 89.44 220 GLU A O 1
ATOM 1741 N N . PHE A 1 221 ? -0.165 5.811 -10.426 1.00 88.62 221 PHE A N 1
ATOM 1742 C CA . PHE A 1 221 ? 1.257 5.798 -10.766 1.00 88.62 221 PHE A CA 1
ATOM 1743 C C . PHE A 1 221 ? 1.969 6.902 -10.000 1.00 88.62 221 PHE A C 1
ATOM 1745 O O . PHE A 1 221 ? 1.762 8.082 -10.278 1.00 88.62 221 PHE A O 1
ATOM 1752 N N . VAL A 1 222 ? 2.838 6.513 -9.069 1.00 89.75 222 VAL A N 1
ATOM 1753 C CA . VAL A 1 222 ? 3.678 7.444 -8.315 1.00 89.75 222 VAL A CA 1
ATOM 1754 C C . VAL A 1 222 ? 5.125 7.234 -8.732 1.00 89.75 222 VAL A C 1
ATOM 1756 O O . VAL A 1 222 ? 5.772 6.289 -8.293 1.00 89.75 222 VAL A O 1
ATOM 1759 N N . ASN A 1 223 ? 5.625 8.114 -9.600 1.00 89.62 223 ASN A N 1
ATOM 1760 C CA . ASN A 1 223 ? 7.038 8.123 -9.964 1.00 89.62 223 ASN A CA 1
ATOM 1761 C C . ASN A 1 223 ? 7.831 8.916 -8.914 1.00 89.62 223 ASN A C 1
ATOM 1763 O O . ASN A 1 223 ? 7.544 10.099 -8.677 1.00 89.62 223 ASN A O 1
ATOM 1767 N N . ILE A 1 224 ? 8.807 8.260 -8.286 1.00 90.25 224 ILE A N 1
ATOM 1768 C CA . ILE A 1 224 ? 9.628 8.837 -7.214 1.00 90.25 224 ILE A CA 1
ATOM 1769 C C . ILE A 1 224 ? 11.048 9.184 -7.648 1.00 90.25 224 ILE A C 1
ATOM 1771 O O . ILE A 1 224 ? 11.698 9.948 -6.941 1.00 90.25 224 ILE A O 1
ATOM 1775 N N . PHE A 1 225 ? 11.523 8.676 -8.785 1.00 89.00 225 PHE A N 1
ATOM 1776 C CA . PHE A 1 225 ? 12.883 8.931 -9.255 1.00 89.00 225 PHE A CA 1
ATOM 1777 C C . PHE A 1 225 ? 12.908 9.994 -10.351 1.00 89.00 225 PHE A C 1
ATOM 1779 O O . PHE A 1 225 ? 11.990 10.117 -11.165 1.00 89.00 225 PHE A O 1
ATOM 1786 N N . THR A 1 226 ? 13.968 10.794 -10.355 1.00 87.38 226 THR A N 1
ATOM 1787 C CA . THR A 1 226 ? 14.328 11.675 -11.469 1.00 87.38 226 THR A CA 1
ATOM 1788 C C . THR A 1 226 ? 15.209 10.939 -12.479 1.00 87.38 226 THR A C 1
ATOM 1790 O O . THR A 1 226 ? 15.681 9.835 -12.221 1.00 87.38 226 THR A O 1
ATOM 1793 N N . ASP A 1 227 ? 15.474 11.567 -13.627 1.00 86.50 227 ASP A N 1
ATOM 1794 C CA . ASP A 1 227 ? 16.374 11.018 -14.653 1.00 86.50 227 ASP A CA 1
ATOM 1795 C C . ASP A 1 227 ? 17.812 10.798 -14.152 1.00 86.50 227 ASP A C 1
ATOM 1797 O O . ASP A 1 227 ? 18.513 9.937 -14.675 1.00 86.50 227 ASP A O 1
ATOM 1801 N N . ASP A 1 228 ? 18.214 11.534 -13.113 1.00 85.56 228 ASP A N 1
ATOM 1802 C CA . ASP A 1 228 ? 19.515 11.421 -12.441 1.00 85.56 228 ASP A CA 1
ATOM 1803 C C . ASP A 1 228 ? 19.506 10.426 -11.266 1.00 85.56 228 ASP A C 1
ATOM 1805 O O . ASP A 1 228 ? 20.369 10.514 -10.392 1.00 85.56 228 ASP A O 1
ATOM 1809 N N . ASP A 1 229 ? 18.495 9.553 -11.191 1.00 80.25 229 ASP A N 1
ATOM 1810 C CA . ASP A 1 229 ? 18.304 8.586 -10.105 1.00 80.25 229 ASP A CA 1
ATOM 1811 C C . ASP A 1 229 ? 18.294 9.252 -8.718 1.00 80.25 229 ASP A C 1
ATOM 1813 O O . ASP A 1 229 ? 18.978 8.839 -7.788 1.00 80.25 229 ASP A O 1
ATOM 1817 N N . LYS A 1 230 ? 17.536 10.347 -8.562 1.00 85.06 230 LYS A N 1
ATOM 1818 C CA . LYS A 1 230 ? 17.322 11.012 -7.264 1.00 85.06 230 LYS A CA 1
ATOM 1819 C C . LYS A 1 230 ? 15.872 10.921 -6.828 1.00 85.06 230 LYS A C 1
ATOM 1821 O O . LYS A 1 230 ? 14.967 11.041 -7.652 1.00 85.06 230 LYS A O 1
ATOM 1826 N N . ILE A 1 231 ? 15.644 10.772 -5.524 1.00 86.50 231 ILE A N 1
ATOM 1827 C CA . ILE A 1 231 ? 14.288 10.796 -4.962 1.00 86.50 231 ILE A CA 1
ATOM 1828 C C . ILE A 1 231 ? 13.708 12.214 -5.069 1.00 86.50 231 ILE A C 1
ATOM 1830 O O . ILE A 1 231 ? 14.275 13.182 -4.559 1.00 86.50 231 ILE A O 1
ATOM 1834 N N . ASN A 1 232 ? 12.555 12.330 -5.724 1.00 86.56 232 ASN A N 1
ATOM 1835 C CA . ASN A 1 232 ? 11.799 13.568 -5.878 1.00 86.56 232 ASN A CA 1
ATOM 1836 C C . ASN A 1 232 ? 10.826 13.807 -4.699 1.00 86.56 232 ASN A C 1
ATOM 1838 O O . ASN A 1 232 ? 10.714 13.009 -3.766 1.00 86.56 232 ASN A O 1
ATOM 1842 N N . SER A 1 233 ? 10.071 14.907 -4.757 1.00 85.94 233 SER A N 1
ATOM 1843 C CA . SER A 1 233 ? 9.108 15.298 -3.716 1.00 85.94 233 SER A CA 1
ATOM 1844 C C . SER A 1 233 ? 7.912 14.357 -3.546 1.00 85.94 233 SER A C 1
ATOM 1846 O O . SER A 1 233 ? 7.236 14.427 -2.521 1.00 85.94 233 SER A O 1
ATOM 1848 N N . ASN A 1 234 ? 7.614 13.503 -4.531 1.00 83.38 234 ASN A N 1
ATOM 1849 C CA . ASN A 1 234 ? 6.507 12.554 -4.433 1.00 83.38 234 ASN A CA 1
ATOM 1850 C C . ASN A 1 234 ? 6.824 11.443 -3.434 1.00 83.38 234 ASN A C 1
ATOM 1852 O O . ASN A 1 234 ? 5.914 10.967 -2.760 1.00 83.38 234 ASN A O 1
ATOM 1856 N N . GLY A 1 235 ? 8.092 11.031 -3.325 1.00 75.62 235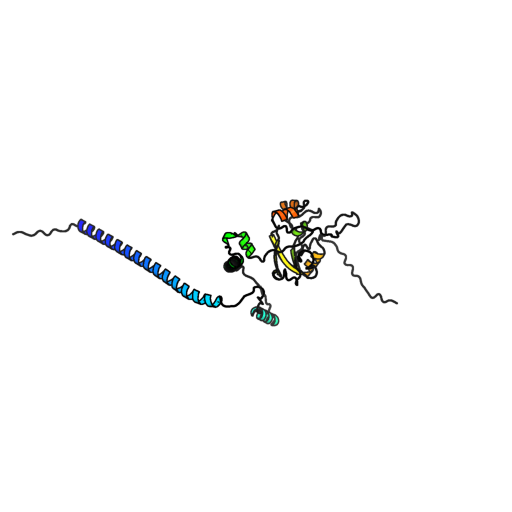 GLY A N 1
ATOM 1857 C CA . GLY A 1 235 ? 8.512 9.975 -2.407 1.00 75.62 235 GLY A CA 1
ATOM 1858 C C . GLY A 1 235 ? 8.403 10.411 -0.946 1.00 75.62 235 GLY A C 1
ATOM 1859 O O . GLY A 1 235 ? 7.600 9.869 -0.183 1.00 75.62 235 GLY A O 1
ATOM 1860 N N . VAL A 1 236 ? 9.210 11.404 -0.568 1.00 74.81 236 VAL A N 1
ATOM 1861 C CA . VAL A 1 236 ? 9.303 11.981 0.785 1.00 74.81 236 VAL A CA 1
ATOM 1862 C C . VAL A 1 236 ? 9.697 13.456 0.705 1.00 74.81 236 VAL A C 1
ATOM 1864 O O . VAL A 1 236 ? 10.091 13.948 -0.352 1.00 74.81 236 VAL A O 1
ATOM 1867 N N . GLN A 1 237 ? 9.633 14.173 1.834 1.00 68.88 237 GLN A N 1
ATOM 1868 C CA . GLN A 1 237 ? 10.238 15.504 1.925 1.00 68.88 237 GLN A CA 1
ATOM 1869 C C . GLN A 1 237 ? 11.714 15.454 1.509 1.00 68.88 237 GLN A C 1
ATOM 1871 O O . GLN A 1 237 ? 12.437 14.518 1.855 1.00 68.88 237 GLN A O 1
ATOM 1876 N N . SER A 1 238 ? 12.159 16.481 0.785 1.00 60.22 238 SER A N 1
ATOM 1877 C CA . SER A 1 238 ? 13.471 16.536 0.126 1.00 60.22 238 SER A CA 1
ATOM 1878 C C . SER A 1 238 ? 14.659 16.266 1.058 1.00 60.22 238 SER A C 1
ATOM 1880 O O . SER A 1 238 ? 15.642 15.670 0.629 1.00 60.22 238 SER A O 1
ATOM 1882 N N . SER A 1 239 ? 14.566 16.635 2.339 1.00 59.44 239 SER A N 1
ATOM 1883 C CA . SER A 1 239 ? 15.597 16.358 3.348 1.00 59.44 239 SER A CA 1
ATOM 1884 C C . SER A 1 239 ? 15.739 14.871 3.689 1.00 59.44 239 SER A C 1
ATOM 1886 O O . SER A 1 239 ? 16.842 14.415 3.978 1.00 59.44 239 SER A O 1
ATOM 1888 N N . LEU A 1 240 ? 14.645 14.107 3.634 1.00 64.94 240 LEU A N 1
ATOM 1889 C CA . LEU A 1 240 ? 14.634 12.678 3.939 1.00 64.94 240 LEU A CA 1
ATOM 1890 C C . LEU A 1 240 ? 15.033 11.832 2.721 1.00 64.94 240 LEU A C 1
ATOM 1892 O O . LEU A 1 240 ? 15.604 10.759 2.890 1.00 64.94 240 LEU A O 1
ATOM 1896 N N . GLY A 1 241 ? 14.786 12.327 1.503 1.00 66.25 241 GLY A N 1
ATOM 1897 C CA . GLY A 1 241 ? 15.103 11.624 0.254 1.00 66.25 241 GLY A CA 1
ATOM 1898 C C . GLY A 1 241 ? 16.592 11.301 0.124 1.00 66.25 241 GLY A C 1
ATOM 1899 O O . GLY A 1 241 ? 16.956 10.143 -0.053 1.00 66.25 241 GLY A O 1
ATOM 1900 N N . SER A 1 242 ? 17.464 12.293 0.320 1.00 67.69 242 SER A N 1
ATOM 1901 C CA . SER A 1 242 ? 18.920 12.095 0.239 1.00 67.69 242 SER A CA 1
ATOM 1902 C C . SER A 1 242 ? 19.463 11.140 1.307 1.00 67.69 242 SER A C 1
ATOM 1904 O O . SER A 1 242 ? 20.415 10.407 1.054 1.00 67.69 242 SER A O 1
ATOM 1906 N N . VAL A 1 243 ? 18.859 11.129 2.503 1.00 66.69 243 VAL A N 1
ATOM 1907 C CA . VAL A 1 243 ? 19.235 10.203 3.585 1.00 66.69 243 VAL A CA 1
ATOM 1908 C C . VAL A 1 243 ? 18.832 8.777 3.228 1.00 66.69 243 VAL A C 1
ATOM 1910 O O . VAL A 1 243 ? 19.628 7.859 3.405 1.00 66.69 243 VAL A O 1
ATOM 1913 N N . PHE A 1 244 ? 17.627 8.601 2.685 1.00 74.31 244 PHE A N 1
ATOM 1914 C CA . PHE A 1 244 ? 17.086 7.299 2.310 1.00 74.31 244 PHE A CA 1
ATOM 1915 C C . PHE A 1 244 ? 17.867 6.649 1.159 1.00 74.31 244 PHE A C 1
ATOM 1917 O O . PHE A 1 244 ? 18.061 5.435 1.156 1.00 74.31 244 PHE A O 1
ATOM 1924 N N . GLN A 1 245 ? 18.342 7.465 0.212 1.00 71.31 245 GLN A N 1
ATOM 1925 C CA . GLN A 1 245 ? 19.061 7.017 -0.982 1.00 71.31 245 GLN A CA 1
ATOM 1926 C C . GLN A 1 245 ? 20.540 6.686 -0.738 1.00 71.31 245 GLN A C 1
ATOM 1928 O O . GLN A 1 245 ? 2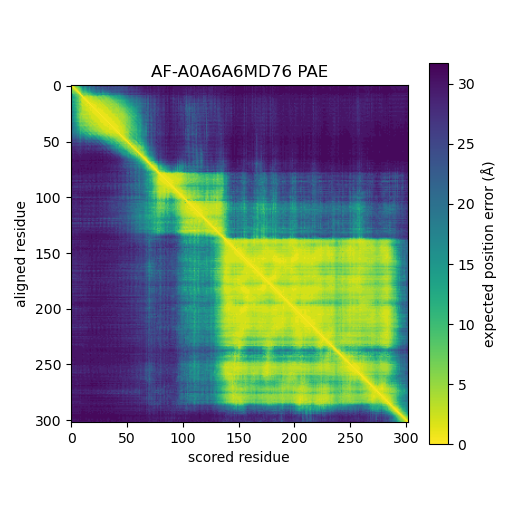1.161 5.989 -1.537 1.00 71.31 245 GLN A O 1
ATOM 1933 N N . GLY A 1 246 ? 21.125 7.185 0.354 1.00 73.69 246 GLY A N 1
ATOM 1934 C CA . GLY A 1 246 ? 22.502 6.858 0.711 1.00 73.69 246 GLY A CA 1
ATOM 1935 C C . GLY A 1 246 ? 22.690 5.357 1.001 1.00 73.69 246 GLY A C 1
ATOM 1936 O O . GLY A 1 246 ? 21.722 4.662 1.316 1.00 73.69 246 GLY A O 1
ATOM 1937 N N . PRO A 1 247 ? 23.931 4.833 0.973 1.00 72.75 247 PRO A N 1
ATOM 1938 C CA . PRO A 1 247 ? 24.208 3.434 1.301 1.00 72.75 247 PRO A CA 1
ATOM 1939 C C . PRO A 1 247 ? 23.635 3.037 2.670 1.00 72.75 247 PRO A C 1
ATOM 1941 O O . PRO A 1 247 ? 23.897 3.697 3.684 1.00 72.75 247 PRO A O 1
ATOM 1944 N N . GLY A 1 248 ? 22.799 1.994 2.698 1.00 80.12 248 GLY A N 1
ATOM 1945 C CA . GLY A 1 248 ? 22.087 1.550 3.906 1.00 80.12 248 GLY A CA 1
ATOM 1946 C C . GLY A 1 248 ? 21.158 2.611 4.517 1.00 80.12 248 GLY A C 1
ATOM 1947 O O . GLY A 1 248 ? 20.823 2.531 5.696 1.00 80.12 248 GLY A O 1
ATOM 1948 N N . GLY A 1 249 ? 20.801 3.654 3.765 1.00 83.56 249 GLY A N 1
ATOM 1949 C CA . GLY A 1 249 ? 19.968 4.768 4.213 1.00 83.56 249 GLY A CA 1
ATOM 1950 C C . GLY A 1 249 ? 18.557 4.318 4.563 1.00 83.56 249 GLY A C 1
ATOM 1951 O O . GLY A 1 249 ? 18.106 4.528 5.687 1.00 83.56 249 GLY A O 1
ATOM 1952 N N . GLY A 1 250 ? 17.905 3.613 3.634 1.00 83.88 250 GLY A N 1
ATOM 1953 C CA . GLY A 1 250 ? 16.579 3.038 3.855 1.00 83.88 250 GLY A CA 1
ATOM 1954 C C . GLY A 1 250 ? 16.520 2.109 5.070 1.00 83.88 250 GLY A C 1
ATOM 1955 O O . GLY A 1 250 ? 15.634 2.253 5.908 1.00 83.88 250 GLY A O 1
ATOM 1956 N N . GLU A 1 251 ? 17.499 1.215 5.228 1.00 85.81 251 GLU A N 1
ATOM 1957 C CA . GLU A 1 251 ? 17.566 0.299 6.375 1.00 85.81 251 GLU A CA 1
ATOM 1958 C C . GLU A 1 251 ? 17.692 1.054 7.703 1.00 85.81 251 GLU A C 1
ATOM 1960 O O . GLU A 1 251 ? 16.9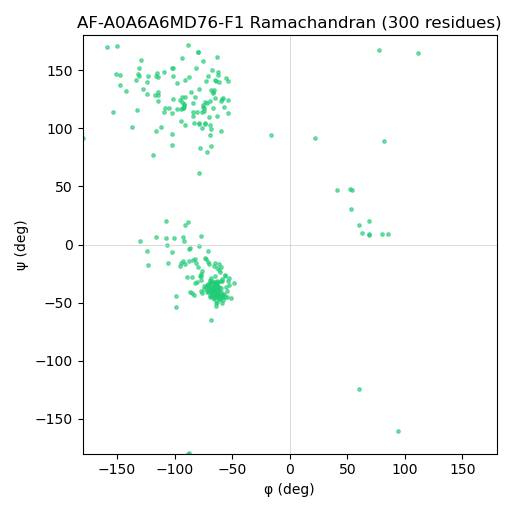18 0.807 8.628 1.00 85.81 251 GLU A O 1
ATOM 1965 N N . ARG A 1 252 ? 18.594 2.042 7.778 1.00 86.81 252 ARG A N 1
ATOM 1966 C CA . ARG A 1 252 ? 18.745 2.901 8.963 1.00 86.81 252 ARG A CA 1
ATOM 1967 C C . ARG A 1 252 ? 17.470 3.677 9.276 1.00 86.81 252 ARG A C 1
ATOM 1969 O O . ARG A 1 252 ? 17.029 3.672 10.419 1.00 86.81 252 ARG A O 1
ATOM 1976 N N . SER A 1 253 ? 16.836 4.276 8.269 1.00 87.19 253 SER A N 1
ATOM 1977 C CA . SER A 1 253 ? 15.585 5.028 8.440 1.00 87.19 253 SER A CA 1
ATOM 1978 C C . SER A 1 253 ? 14.423 4.159 8.941 1.00 87.19 253 SER A C 1
ATOM 1980 O O . SER A 1 253 ? 13.557 4.641 9.670 1.00 87.19 253 SER A O 1
ATOM 1982 N N . ILE A 1 254 ? 14.380 2.878 8.564 1.00 87.81 254 ILE A N 1
ATOM 1983 C CA . ILE A 1 254 ? 13.378 1.916 9.054 1.00 87.81 254 ILE A CA 1
ATOM 1984 C C . ILE A 1 254 ? 13.718 1.463 10.479 1.00 87.81 254 ILE A C 1
ATOM 1986 O O . ILE A 1 254 ? 12.827 1.383 11.329 1.00 87.81 254 ILE A O 1
ATOM 1990 N N . ALA A 1 255 ? 14.999 1.205 10.754 1.00 87.56 255 ALA A N 1
ATOM 1991 C CA . ALA A 1 255 ? 15.485 0.809 12.071 1.00 87.56 255 ALA A CA 1
ATOM 1992 C C . ALA A 1 255 ? 15.269 1.909 13.124 1.00 87.56 255 ALA A C 1
ATOM 1994 O O . ALA A 1 255 ? 14.803 1.612 14.221 1.00 87.56 255 ALA A O 1
ATOM 1995 N N . GLU A 1 256 ? 15.503 3.179 12.781 1.00 88.19 256 GLU A N 1
ATOM 1996 C CA . GLU A 1 256 ? 15.231 4.340 13.645 1.00 88.19 256 GLU A CA 1
ATOM 1997 C C . GLU A 1 256 ? 13.755 4.445 14.051 1.00 88.19 256 GLU A C 1
ATOM 1999 O O . GLU A 1 256 ? 13.439 4.913 15.144 1.00 88.19 256 GLU A O 1
ATOM 2004 N N . LYS A 1 257 ? 12.842 3.969 13.197 1.00 85.62 257 LYS A N 1
ATOM 2005 C CA . LYS A 1 257 ? 11.403 3.901 13.488 1.00 85.62 257 LYS A CA 1
ATOM 2006 C C . LYS A 1 257 ? 10.980 2.625 14.218 1.00 85.62 257 LYS A C 1
ATOM 2008 O O . LYS A 1 257 ? 9.804 2.488 14.540 1.00 85.62 257 LYS A O 1
ATOM 2013 N N . GLY A 1 258 ? 11.902 1.693 14.463 1.00 86.81 258 GLY A N 1
ATOM 2014 C CA . GLY A 1 258 ? 11.607 0.403 15.088 1.00 86.81 258 GLY A CA 1
ATOM 2015 C C . GLY A 1 258 ? 10.775 -0.541 14.215 1.00 86.81 258 GLY A C 1
ATOM 2016 O O . GLY A 1 258 ? 10.150 -1.451 14.744 1.00 86.81 258 GLY A O 1
ATOM 2017 N N . LEU A 1 259 ? 10.750 -0.331 12.892 1.00 88.38 259 LEU A N 1
ATOM 2018 C CA . LEU A 1 259 ? 9.925 -1.097 11.943 1.00 88.38 259 LEU A CA 1
ATOM 2019 C C . LEU A 1 259 ? 10.711 -2.186 11.196 1.00 88.38 259 LEU A C 1
ATOM 2021 O O . LEU A 1 259 ? 10.205 -2.808 10.263 1.00 88.38 259 LEU A O 1
ATOM 2025 N N . TYR A 1 260 ? 11.977 -2.388 11.556 1.00 87.56 260 TYR A N 1
ATOM 2026 C CA . TYR A 1 260 ? 12.857 -3.316 10.862 1.00 87.56 260 TYR A CA 1
ATOM 2027 C C . TYR A 1 260 ? 12.610 -4.758 11.321 1.00 87.56 260 TYR A C 1
ATOM 2029 O O . TYR A 1 260 ? 12.880 -5.107 12.468 1.00 87.56 260 TYR A O 1
ATOM 2037 N N . GLY A 1 261 ? 12.116 -5.600 10.409 1.00 81.81 261 GLY A N 1
ATOM 2038 C CA . GLY A 1 261 ? 11.794 -7.009 10.677 1.00 81.81 261 GLY A CA 1
ATOM 2039 C C . GLY A 1 261 ? 12.956 -7.995 10.498 1.00 81.81 261 GLY A C 1
ATOM 2040 O O . GLY A 1 261 ? 12.784 -9.185 10.760 1.00 81.81 261 GLY A O 1
ATOM 2041 N N . GLY A 1 262 ? 14.125 -7.527 10.051 1.00 85.69 262 GLY A N 1
ATOM 2042 C CA . GLY A 1 262 ? 15.294 -8.357 9.746 1.00 85.69 262 GLY A CA 1
ATOM 2043 C C . GLY A 1 262 ? 15.626 -8.429 8.252 1.00 85.69 262 GLY A C 1
ATOM 2044 O O . GLY A 1 262 ? 14.800 -8.106 7.400 1.00 85.69 262 GLY A O 1
ATOM 2045 N N . ALA A 1 263 ? 16.834 -8.903 7.942 1.00 83.88 263 ALA A N 1
ATOM 2046 C CA . ALA A 1 263 ? 17.299 -9.158 6.581 1.00 83.88 263 ALA A CA 1
ATOM 2047 C C . ALA A 1 263 ? 17.737 -10.616 6.412 1.00 83.88 263 ALA A C 1
ATOM 2049 O O . ALA A 1 263 ? 18.298 -11.239 7.316 1.00 83.88 263 ALA A O 1
ATOM 2050 N N . LYS A 1 264 ? 17.487 -11.156 5.221 1.00 83.62 264 LYS A N 1
ATOM 2051 C CA . LYS A 1 264 ? 17.997 -12.451 4.766 1.00 83.62 264 LYS A CA 1
ATOM 2052 C C . LYS A 1 264 ? 18.597 -12.261 3.385 1.00 83.62 264 LYS A C 1
ATOM 2054 O O . LYS A 1 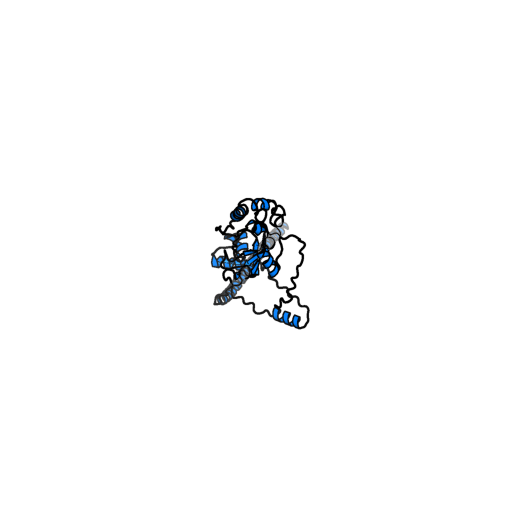264 ? 18.080 -11.469 2.600 1.00 83.62 264 LYS A O 1
ATOM 2059 N N . ASN A 1 265 ? 19.671 -12.989 3.096 1.00 81.19 265 ASN A N 1
ATOM 2060 C CA . ASN A 1 265 ? 20.256 -12.952 1.765 1.00 81.19 265 ASN A CA 1
ATOM 2061 C C . ASN A 1 265 ? 19.266 -13.549 0.757 1.00 81.19 265 ASN A C 1
ATOM 2063 O O . ASN A 1 265 ? 18.690 -14.607 1.018 1.00 81.19 265 ASN A O 1
ATOM 2067 N N . ASN A 1 266 ? 19.067 -12.863 -0.362 1.00 79.56 266 ASN A N 1
ATOM 2068 C CA . ASN A 1 266 ? 18.154 -13.283 -1.412 1.00 79.56 266 ASN A CA 1
ATOM 2069 C C . ASN A 1 266 ? 18.869 -13.175 -2.755 1.00 79.56 266 ASN A C 1
ATOM 2071 O O . ASN A 1 266 ? 19.232 -12.079 -3.182 1.00 79.56 266 ASN A O 1
ATOM 2075 N N . GLU A 1 267 ? 19.076 -14.310 -3.416 1.00 79.12 267 GLU A N 1
ATOM 2076 C CA . GLU A 1 267 ? 19.628 -14.313 -4.765 1.00 79.12 267 GLU A CA 1
ATOM 2077 C C . GLU A 1 267 ? 18.569 -13.799 -5.740 1.00 79.12 267 GLU A C 1
ATOM 2079 O O . GLU A 1 267 ? 17.470 -14.345 -5.840 1.00 79.12 267 GLU A O 1
ATOM 2084 N N . MET A 1 268 ? 18.895 -12.733 -6.465 1.00 77.69 268 MET A N 1
ATOM 2085 C CA . MET A 1 268 ? 17.990 -12.129 -7.434 1.00 77.69 268 MET A CA 1
ATOM 2086 C C . MET A 1 268 ? 18.681 -11.903 -8.772 1.00 77.69 268 MET A C 1
ATOM 2088 O O . MET A 1 268 ? 19.893 -11.701 -8.847 1.00 77.69 268 MET A O 1
ATOM 2092 N N . ARG A 1 269 ? 17.890 -11.919 -9.847 1.00 80.25 269 ARG A N 1
ATOM 2093 C CA . ARG A 1 269 ? 18.353 -11.530 -11.180 1.00 80.25 269 ARG A CA 1
ATOM 2094 C C . ARG A 1 269 ? 18.082 -10.048 -11.384 1.00 80.25 269 ARG A C 1
ATOM 2096 O O . ARG A 1 269 ? 16.931 -9.625 -11.337 1.00 80.25 269 ARG A O 1
ATOM 2103 N N . LEU A 1 270 ? 19.141 -9.284 -11.621 1.00 83.19 270 LEU A N 1
ATOM 2104 C CA . LEU A 1 270 ? 19.045 -7.872 -11.969 1.00 83.19 270 LEU A CA 1
ATOM 2105 C C . LEU A 1 270 ? 18.967 -7.718 -13.489 1.00 83.19 270 LEU A C 1
ATOM 2107 O O . LEU A 1 270 ? 19.623 -8.449 -14.234 1.00 83.19 270 LEU A O 1
ATOM 2111 N N . GLY A 1 271 ? 18.151 -6.771 -13.948 1.00 84.19 271 GLY A N 1
ATOM 2112 C CA . GLY A 1 271 ? 18.170 -6.350 -15.343 1.00 84.19 271 GLY A CA 1
ATOM 2113 C C . GLY A 1 271 ? 19.417 -5.511 -15.593 1.00 84.19 271 GLY A C 1
ATOM 2114 O O . GLY A 1 271 ? 19.601 -4.499 -14.923 1.00 84.19 271 GLY A O 1
ATOM 2115 N N . CYS A 1 272 ? 20.260 -5.913 -16.543 1.00 89.12 272 CYS A N 1
ATOM 2116 C CA . CYS A 1 272 ? 21.464 -5.168 -16.912 1.00 89.12 272 CYS A CA 1
ATOM 2117 C C . CYS A 1 272 ? 21.382 -4.670 -18.358 1.00 89.12 272 CYS A C 1
ATOM 2119 O O . CYS A 1 272 ? 20.845 -5.342 -19.243 1.00 89.12 272 CYS A O 1
ATOM 2121 N N . CYS A 1 273 ? 21.944 -3.491 -18.608 1.00 89.88 273 CYS A N 1
ATOM 2122 C CA . CYS A 1 273 ? 22.093 -2.927 -19.939 1.00 89.88 273 CYS A CA 1
ATOM 2123 C C . CYS A 1 273 ? 23.049 -3.804 -20.753 1.00 89.88 273 CYS A C 1
ATOM 2125 O O . CYS A 1 273 ? 24.192 -4.006 -20.359 1.00 89.88 273 CYS A O 1
ATOM 2127 N N . SER A 1 274 ? 22.640 -4.275 -21.931 1.00 94.25 274 SER A N 1
ATOM 2128 C CA . SER A 1 274 ? 23.497 -5.144 -22.754 1.00 94.25 274 SER A CA 1
ATOM 2129 C C . SER A 1 274 ? 24.771 -4.465 -23.274 1.00 94.25 274 SER A C 1
ATOM 2131 O O . SER A 1 274 ? 25.676 -5.151 -23.741 1.00 94.25 274 SER A O 1
ATOM 2133 N N . ARG A 1 275 ? 24.840 -3.126 -23.231 1.00 93.69 275 ARG A N 1
ATOM 2134 C CA . ARG A 1 275 ? 25.978 -2.340 -23.730 1.00 93.69 275 ARG A CA 1
ATOM 2135 C C . ARG A 1 275 ? 26.933 -1.915 -22.624 1.00 93.69 275 ARG A C 1
ATOM 2137 O O . ARG A 1 275 ? 28.128 -2.148 -22.749 1.00 93.69 275 ARG A O 1
ATOM 2144 N N . SER A 1 276 ? 26.416 -1.264 -21.584 1.00 91.75 276 SER A N 1
ATOM 2145 C CA . SER A 1 276 ? 27.236 -0.750 -20.481 1.00 91.75 276 SER A CA 1
ATOM 2146 C C . SER A 1 276 ? 27.356 -1.723 -19.311 1.00 91.75 276 SER A C 1
ATOM 2148 O O . SER A 1 276 ? 28.228 -1.548 -18.472 1.00 91.75 276 SER A O 1
ATOM 2150 N N . ASN A 1 277 ? 26.517 -2.763 -19.271 1.00 87.81 277 ASN A N 1
ATOM 2151 C CA . ASN A 1 277 ? 26.383 -3.702 -18.157 1.00 87.81 277 ASN A CA 1
ATOM 2152 C C . ASN A 1 277 ? 25.910 -3.067 -16.834 1.00 87.81 277 ASN A C 1
ATOM 2154 O O . ASN A 1 277 ? 25.885 -3.743 -15.808 1.00 87.81 277 ASN A O 1
ATOM 2158 N N . ASP A 1 278 ? 25.485 -1.801 -16.865 1.00 86.44 278 ASP A N 1
ATOM 2159 C CA . ASP A 1 278 ? 24.882 -1.127 -15.716 1.00 86.44 278 ASP A CA 1
ATOM 2160 C C . ASP A 1 278 ? 23.518 -1.735 -15.379 1.00 86.44 278 ASP A C 1
ATOM 2162 O O . ASP A 1 278 ? 22.792 -2.199 -16.267 1.00 86.44 278 ASP A O 1
ATOM 2166 N N . VAL A 1 279 ? 23.149 -1.697 -14.098 1.00 85.81 279 VAL A N 1
ATOM 2167 C CA . VAL A 1 279 ? 21.819 -2.113 -13.637 1.00 85.81 279 VAL A CA 1
ATOM 2168 C C . VAL A 1 279 ? 20.770 -1.143 -14.184 1.00 85.81 279 VAL A C 1
ATOM 2170 O O . VAL A 1 279 ? 20.927 0.073 -14.111 1.00 85.81 279 VAL A O 1
ATOM 2173 N N . VAL A 1 280 ? 19.703 -1.689 -14.760 1.00 88.19 280 VAL A N 1
ATOM 2174 C CA . VAL A 1 280 ? 18.617 -0.921 -15.371 1.00 88.19 280 VAL A CA 1
ATOM 2175 C C . VAL A 1 280 ? 17.539 -0.643 -14.336 1.00 88.19 280 VAL A C 1
ATOM 2177 O O . VAL A 1 280 ? 16.994 -1.573 -13.743 1.00 88.19 280 VAL A O 1
ATOM 2180 N N . GLU A 1 281 ? 17.181 0.631 -14.199 1.00 86.62 281 GLU A N 1
ATOM 2181 C CA . GLU A 1 281 ? 16.066 1.082 -13.371 1.00 86.62 281 GLU A CA 1
ATOM 2182 C C . GLU A 1 281 ? 14.776 1.175 -14.207 1.00 86.62 281 GLU A C 1
ATOM 2184 O O . GLU A 1 281 ? 14.714 1.964 -15.161 1.00 86.62 281 GLU A O 1
ATOM 2189 N N . PRO A 1 282 ? 13.727 0.395 -13.891 1.00 87.12 282 PRO A N 1
ATOM 2190 C CA . PRO A 1 282 ? 12.430 0.556 -14.530 1.00 87.12 282 PRO A CA 1
ATOM 2191 C C . PRO A 1 282 ? 11.810 1.901 -14.140 1.00 87.12 282 PRO A C 1
ATOM 2193 O O . PRO A 1 282 ? 11.714 2.254 -12.966 1.00 87.12 282 PRO A O 1
ATOM 2196 N N . MET A 1 283 ? 11.348 2.658 -15.133 1.00 85.88 283 MET A N 1
ATOM 2197 C CA . MET A 1 283 ? 10.663 3.923 -14.894 1.00 85.88 283 MET A CA 1
ATOM 2198 C C . MET A 1 283 ? 9.597 4.166 -15.952 1.00 85.88 283 MET A C 1
ATOM 2200 O O . MET A 1 283 ? 9.830 3.989 -17.149 1.00 85.88 283 MET A O 1
ATOM 2204 N N . ILE A 1 284 ? 8.430 4.638 -15.520 1.00 86.19 284 ILE A N 1
ATOM 2205 C CA . ILE A 1 284 ? 7.393 5.095 -16.443 1.00 86.19 284 ILE A CA 1
ATOM 2206 C C . ILE A 1 284 ? 7.776 6.460 -17.001 1.00 86.19 284 ILE A C 1
ATOM 2208 O O . ILE A 1 284 ? 7.853 7.450 -16.271 1.00 86.19 284 ILE A O 1
ATOM 2212 N N . LYS A 1 285 ? 7.940 6.514 -18.324 1.00 83.19 285 LYS A N 1
ATOM 2213 C CA . LYS A 1 285 ? 8.123 7.751 -19.081 1.00 83.19 285 LYS A CA 1
ATOM 2214 C C . LYS A 1 285 ? 7.189 7.779 -20.290 1.00 83.19 285 LYS A C 1
ATOM 2216 O O . LYS A 1 285 ? 6.937 6.725 -20.885 1.00 83.19 285 LYS A O 1
ATOM 2221 N N . PRO A 1 286 ? 6.695 8.962 -20.691 1.00 81.38 286 PRO A N 1
ATOM 2222 C CA . PRO A 1 286 ? 6.037 9.119 -21.978 1.00 81.38 286 PRO A CA 1
ATOM 2223 C C . PRO A 1 286 ? 7.006 8.683 -23.078 1.00 81.38 286 PRO A C 1
ATOM 2225 O O . PRO A 1 286 ? 8.088 9.247 -23.224 1.00 81.38 286 PRO A O 1
ATOM 2228 N N . SER A 1 287 ? 6.634 7.658 -23.833 1.00 72.12 287 SER A N 1
ATOM 2229 C CA . SER A 1 287 ? 7.405 7.181 -24.975 1.00 72.12 287 SER A CA 1
ATOM 2230 C C . SER A 1 287 ? 6.467 6.970 -26.154 1.00 72.12 287 SER A C 1
ATOM 2232 O O . SER A 1 287 ? 5.320 6.549 -25.991 1.00 72.12 287 SER A O 1
ATOM 2234 N N . GLY A 1 288 ? 6.934 7.314 -27.354 1.00 62.00 288 GLY A N 1
ATOM 2235 C CA . GLY A 1 288 ? 6.214 6.988 -28.577 1.00 62.00 288 GLY A CA 1
ATOM 2236 C C . GLY A 1 288 ? 6.283 5.482 -28.800 1.00 62.00 288 GLY A C 1
ATOM 2237 O O . GLY A 1 288 ? 7.352 4.959 -29.102 1.00 62.00 288 GLY A O 1
ATOM 2238 N N . LEU A 1 289 ? 5.161 4.783 -28.638 1.00 64.69 289 LEU A N 1
ATOM 2239 C CA . LEU A 1 289 ? 5.058 3.364 -28.968 1.00 64.69 289 LEU A CA 1
ATOM 2240 C C . LEU A 1 289 ? 4.537 3.213 -30.398 1.00 64.69 289 LEU A C 1
ATOM 2242 O O . LEU A 1 289 ? 3.483 3.744 -30.744 1.00 64.69 289 LEU A O 1
ATOM 2246 N N . LEU A 1 290 ? 5.263 2.457 -31.223 1.00 55.69 290 LEU A N 1
ATOM 2247 C CA . LEU A 1 290 ? 4.759 1.975 -32.505 1.00 55.69 290 LEU A CA 1
ATOM 2248 C C . LEU A 1 290 ? 3.959 0.694 -32.250 1.00 55.69 290 LEU A C 1
ATOM 2250 O O . LEU A 1 290 ? 4.521 -0.323 -31.844 1.00 55.69 290 LEU A O 1
ATOM 2254 N N . THR A 1 291 ? 2.649 0.721 -32.485 1.00 54.78 291 THR A N 1
ATOM 2255 C CA . THR A 1 291 ? 1.823 -0.489 -32.411 1.00 54.78 291 THR A CA 1
ATOM 2256 C C . THR A 1 291 ? 2.102 -1.373 -33.625 1.00 54.78 291 THR A C 1
ATOM 2258 O O . THR A 1 291 ? 1.645 -1.086 -34.729 1.00 54.78 291 THR A O 1
ATOM 2261 N N . ILE A 1 292 ? 2.849 -2.461 -33.429 1.00 59.56 292 ILE A N 1
ATOM 2262 C CA . ILE A 1 292 ? 3.079 -3.474 -34.464 1.00 59.56 292 ILE A CA 1
ATOM 2263 C C . ILE A 1 292 ? 1.991 -4.543 -34.325 1.00 59.56 292 ILE A C 1
ATOM 2265 O O . ILE A 1 292 ? 2.040 -5.385 -33.431 1.00 59.56 292 ILE A O 1
ATOM 2269 N N . VAL A 1 293 ? 0.985 -4.498 -35.201 1.00 49.50 293 VAL A N 1
ATOM 2270 C CA . VAL A 1 293 ? -0.043 -5.544 -35.296 1.00 49.50 293 VAL A CA 1
ATOM 2271 C C . VAL A 1 293 ? 0.509 -6.671 -36.164 1.00 49.50 293 VAL A C 1
ATOM 2273 O O . VAL A 1 293 ? 0.586 -6.541 -37.384 1.00 49.50 293 VAL A O 1
ATOM 2276 N N . VAL A 1 294 ? 0.903 -7.785 -35.547 1.00 55.53 294 VAL A N 1
ATOM 2277 C CA . VAL A 1 294 ? 1.276 -8.994 -36.291 1.00 55.53 294 VAL A CA 1
ATOM 2278 C C . VAL A 1 294 ? -0.005 -9.629 -36.833 1.00 55.53 294 VAL A C 1
ATOM 2280 O O . VAL A 1 294 ? -0.764 -10.254 -36.095 1.00 55.53 294 VAL A O 1
ATOM 2283 N N . TRP A 1 295 ? -0.261 -9.463 -38.131 1.00 50.75 295 TRP A N 1
ATOM 2284 C CA . TRP A 1 295 ? -1.277 -10.239 -38.839 1.00 50.75 295 TRP A CA 1
ATOM 2285 C C . TRP A 1 295 ? -0.793 -11.684 -38.949 1.00 50.75 295 TRP A C 1
ATOM 2287 O O . TRP A 1 295 ? -0.064 -12.045 -39.868 1.00 50.75 295 TRP A O 1
ATOM 2297 N N . GLN A 1 296 ? -1.202 -12.536 -38.011 1.00 49.03 296 GLN A N 1
ATOM 2298 C CA . GLN A 1 296 ? -1.038 -13.979 -38.151 1.00 49.03 296 GLN A CA 1
ATOM 2299 C C . GLN A 1 296 ? -2.142 -14.522 -39.075 1.00 49.03 296 GLN A C 1
ATOM 2301 O O . GLN A 1 296 ? -3.002 -15.309 -38.687 1.00 49.03 296 GLN A O 1
ATOM 2306 N N . SER A 1 297 ? -2.165 -14.065 -40.328 1.00 49.62 297 SER A N 1
ATOM 2307 C CA . SER A 1 297 ? -2.944 -14.723 -41.371 1.00 49.62 297 SER A CA 1
ATOM 2308 C C . SER A 1 297 ? -2.280 -16.063 -41.667 1.00 49.62 297 SER A C 1
ATOM 2310 O O . SER A 1 297 ? -1.228 -16.090 -42.297 1.00 49.62 297 SER A O 1
ATOM 2312 N N . ARG A 1 298 ? -2.881 -17.147 -41.153 1.00 49.81 298 ARG A N 1
ATOM 2313 C CA . ARG A 1 298 ? -2.767 -18.538 -41.629 1.00 49.81 298 ARG A CA 1
ATOM 2314 C C . ARG A 1 298 ? -1.506 -18.812 -42.462 1.00 49.81 298 ARG A C 1
ATOM 2316 O O . ARG A 1 298 ? -1.544 -18.743 -43.687 1.00 49.81 298 ARG A O 1
ATOM 2323 N N . LEU A 1 299 ? -0.431 -19.239 -41.805 1.00 52.22 299 LEU A N 1
ATOM 2324 C CA . LEU A 1 299 ? 0.516 -20.139 -42.460 1.00 52.22 29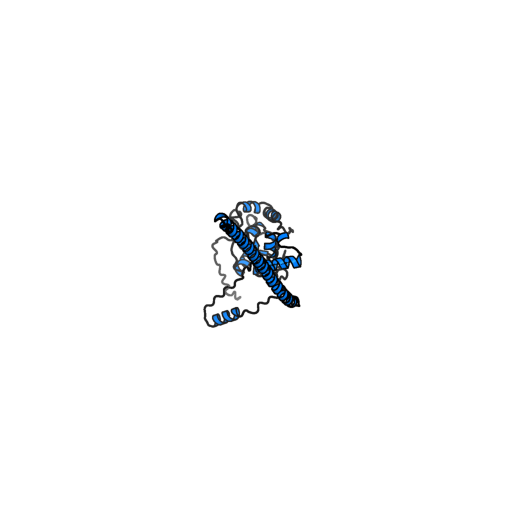9 LEU A CA 1
ATOM 2325 C C . LEU A 1 299 ? -0.213 -21.478 -42.655 1.00 52.22 299 LEU A C 1
ATOM 2327 O O . LEU A 1 299 ? -0.166 -22.354 -41.797 1.00 52.22 299 LEU A O 1
ATOM 2331 N N . LEU A 1 300 ? -0.978 -21.592 -43.740 1.00 51.31 300 LEU A N 1
ATOM 2332 C CA . LEU A 1 300 ? -1.349 -22.890 -44.291 1.00 51.31 300 LEU A CA 1
ATOM 2333 C C . LEU A 1 300 ? -0.102 -23.414 -45.004 1.00 51.31 300 LEU A C 1
ATOM 2335 O O . LEU A 1 300 ? 0.430 -22.742 -45.888 1.00 51.31 300 LEU A O 1
ATOM 2339 N N . MET A 1 301 ? 0.391 -24.571 -44.565 1.00 48.56 301 MET A N 1
ATOM 2340 C CA . MET A 1 301 ? 1.395 -25.314 -45.323 1.00 48.56 301 MET A CA 1
ATOM 2341 C C . MET A 1 301 ? 0.811 -25.727 -46.687 1.00 48.56 301 MET A C 1
ATOM 2343 O O . MET A 1 301 ? -0.408 -25.909 -46.768 1.00 48.56 301 MET A O 1
ATOM 2347 N N . PRO A 1 302 ? 1.649 -25.822 -47.738 1.00 60.50 302 PRO A N 1
ATOM 2348 C CA . PRO A 1 302 ? 1.225 -26.287 -49.057 1.00 60.50 302 PRO A CA 1
ATOM 2349 C C . PRO A 1 302 ? 0.685 -27.720 -49.031 1.00 60.50 302 PRO A C 1
ATOM 2351 O O . PRO A 1 302 ? 1.159 -28.521 -48.191 1.00 60.50 302 PRO A O 1
#

Radius of gyration: 38.25 Å; Cα contacts (8 Å, |Δi|>4): 271; chains: 1; bounding box: 82×87×144 Å

Sequence (302 aa):
MSVAEKKTETQEDLDRKKKKEEKAREKELKKLKAAEKAAKLKAQQESSNASHKSAAKKNAKRDAGGDENPEDYVDPKLPMDTIIRWWRISGYNTLWVPGVDHAGIATQVVVEKKLMRERHLNRHDIGREKFVSEGGLGEIVVATTRLETMLGDTAIAIHPDDKRYSHLHGKFAIHPFNGRKLPIICDAVLVDPNCGTGAVKITPAHDPNDFEVRKRHNLEFVNIFTDDDKINSNGVQSSLGSVFQGPGGGERSIAEKGLYGGAKNNEMRLGCCSRSNDVVEPMIKPSGLLTIVVWQSRLLMP

InterPro domains:
  IPR002300 Aminoacyl-tRNA synthetase, class Ia [PF00133] (80-133)
  IPR002303 Valine-tRNA ligase [PR00986] (159-176)
  IPR002303 Valine-tRNA ligase [PR00986] (275-288)
  IPR002303 Valine-tRNA ligase [PTHR11946] (136-286)
  IPR009008 Valyl/Leucyl/Isoleucyl-tRNA synthetase, editing domain [G3DSA:3.90.740.10] (132-257)
  IPR009008 Valyl/Leucyl/Isoleucyl-tRNA synthetase, editing domain [SSF50677] (138-237)
  IPR014729 Rossmann-like alpha/beta/alpha sandwich fold [G3DSA:3.40.50.620] (74-131)
  IPR025709 Leucyl-tRNA synthetase, editing domain [PF13603] (169-231)

Mean predicted aligned error: 18.5 Å

Foldseek 3Di:
DDDDDDDDDDPVVVVVVVVVVVVVVVVVVVVVVVVVVVVVVVVVVVVVVVVVVVVVVVVVVVVPDDPPDVVPPPPPCDPVVVVQVVCVVVVDDDDDDDDDDPCPVVLLVVLQVVCCVPPVDGCVRQDDVVSVCSSPPDDDDADDPCLLLLLQFFAKEAACPPPVCVSQDQHWDQRPAARDTHGYYHDNPPFDCVPDNRMHTQRLFWDVVSVVVCVVVVTDHQFQQDPVRFGDVSRHPNVLRVQCPPDCSSVVVCVVVVNDPDDDDDDDDFDADPPPRHGDTRGDDDDDDDDDDPPPDDPPDD

Organism: Hevea brasiliensis (NCBI:txid3981)

pLDDT: mean 77.47, std 15.92, range [31.72, 95.94]